Protein AF-A0A440AWI0-F1 (afdb_monomer_lite)

Radius of gyration: 21.27 Å; chains: 1; bounding box: 46×51×76 Å

Sequence (244 aa):
MTRVWTDFLPQQEVERVVPARSDGVEFGMEALARVAVSGAEAVSAALDSLPELYAEWRRGQEGMMTGLAPRRLKTGQALLENVDTAGSRIRDGIDLLKRDTVAREAFGLMNTAMAMANRRREAVIQKKLPGDVDPPTWRPFQLAFVLLNLVGVTDRNSGEREIVDLLFFRPAAARAYLGLAAYAIVLRRLRGSGVLGAGISVIMRYTLRLLTPLVSSARSNSCGPMMTMAGRRLANGRSRLDSG

Structure (mmCIF, N/CA/C/O backbone):
data_AF-A0A440AWI0-F1
#
_entry.id   AF-A0A440AWI0-F1
#
loop_
_atom_site.group_PDB
_atom_site.id
_atom_site.type_symbol
_atom_site.label_atom_id
_atom_site.label_alt_id
_atom_site.label_comp_id
_atom_site.label_asym_id
_atom_site.label_entity_id
_atom_site.label_seq_id
_atom_site.pdbx_PDB_ins_code
_atom_site.Cartn_x
_atom_site.Cartn_y
_atom_site.Cartn_z
_atom_site.occupancy
_atom_site.B_iso_or_equiv
_atom_site.auth_seq_id
_atom_site.auth_comp_id
_atom_site.auth_asym_id
_atom_site.auth_atom_id
_atom_site.pdbx_PDB_model_num
ATOM 1 N N . MET A 1 1 ? 5.015 -2.619 58.286 1.00 40.41 1 MET A N 1
ATOM 2 C CA . MET A 1 1 ? 5.830 -1.666 57.501 1.00 40.41 1 MET A CA 1
ATOM 3 C C . MET A 1 1 ? 5.165 -1.529 56.138 1.00 40.41 1 MET A C 1
ATOM 5 O O . MET A 1 1 ? 5.226 -2.469 55.359 1.00 40.41 1 MET A O 1
ATOM 9 N N . THR A 1 2 ? 4.453 -0.434 55.880 1.00 57.69 2 THR A N 1
ATOM 10 C CA . THR A 1 2 ? 3.756 -0.224 54.599 1.00 57.69 2 THR A CA 1
ATOM 11 C C . THR A 1 2 ? 4.561 0.804 53.827 1.00 57.69 2 THR A C 1
ATOM 13 O O . THR A 1 2 ? 4.539 1.986 54.155 1.00 57.69 2 THR A O 1
ATOM 16 N N . ARG A 1 3 ? 5.378 0.340 52.883 1.00 48.00 3 ARG A N 1
ATOM 17 C CA . ARG A 1 3 ? 6.279 1.197 52.111 1.00 48.00 3 ARG A CA 1
ATOM 18 C C . ARG A 1 3 ? 5.681 1.361 50.718 1.00 48.00 3 ARG A C 1
ATOM 20 O O . ARG A 1 3 ? 5.444 0.370 50.037 1.00 48.00 3 ARG A O 1
ATOM 27 N N . VAL A 1 4 ? 5.406 2.603 50.338 1.00 59.97 4 VAL A N 1
ATOM 28 C CA . VAL A 1 4 ? 4.930 2.993 49.006 1.00 59.97 4 VAL A CA 1
ATOM 29 C C . VAL A 1 4 ? 6.070 3.741 48.321 1.00 59.97 4 VAL A C 1
ATOM 31 O O . VAL A 1 4 ? 6.723 4.569 48.955 1.00 59.97 4 VAL A O 1
ATOM 34 N N . TRP A 1 5 ? 6.324 3.446 47.050 1.00 70.75 5 TRP A N 1
ATOM 35 C CA . TRP A 1 5 ? 7.264 4.181 46.204 1.00 70.75 5 TRP A CA 1
ATOM 36 C C . TRP A 1 5 ? 6.627 4.462 44.843 1.00 70.75 5 TRP A C 1
ATOM 38 O O . TRP A 1 5 ? 5.786 3.702 44.365 1.00 70.75 5 TRP A O 1
ATOM 48 N N . THR A 1 6 ? 7.024 5.572 44.231 1.00 58.62 6 THR A N 1
ATOM 49 C CA . THR A 1 6 ? 6.661 5.948 42.863 1.00 58.62 6 THR A CA 1
ATOM 50 C C . THR A 1 6 ? 7.782 5.546 41.917 1.00 58.62 6 THR A C 1
ATOM 52 O O . THR A 1 6 ? 8.930 5.930 42.133 1.00 58.62 6 THR A O 1
ATOM 55 N N . ASP A 1 7 ? 7.445 4.797 40.871 1.00 57.44 7 ASP A N 1
ATOM 56 C CA . ASP A 1 7 ? 8.354 4.498 39.766 1.00 57.44 7 ASP A CA 1
ATOM 57 C C . ASP A 1 7 ? 8.103 5.500 38.626 1.00 57.44 7 ASP A C 1
ATOM 59 O O . ASP A 1 7 ? 6.961 5.701 38.206 1.00 57.44 7 ASP A O 1
ATOM 63 N N . PHE A 1 8 ? 9.154 6.183 38.166 1.00 61.81 8 PHE A N 1
ATOM 64 C CA . PHE A 1 8 ? 9.060 7.237 37.146 1.00 61.81 8 PHE A CA 1
ATOM 65 C C . PHE A 1 8 ? 8.962 6.675 35.721 1.00 61.81 8 PHE A C 1
ATOM 67 O O . PHE A 1 8 ? 8.653 7.417 34.786 1.00 61.81 8 PHE A O 1
ATOM 74 N N . LEU A 1 9 ? 9.214 5.375 35.541 1.00 56.09 9 LEU A N 1
ATOM 75 C CA . LEU A 1 9 ? 9.212 4.719 34.240 1.00 56.09 9 LEU A CA 1
ATOM 76 C C . LEU A 1 9 ? 8.021 3.761 34.125 1.00 56.09 9 LEU A C 1
ATOM 78 O O . LEU A 1 9 ? 7.964 2.761 34.837 1.00 56.09 9 LEU A O 1
ATOM 82 N N . PRO A 1 10 ? 7.060 4.015 33.217 1.00 54.75 10 PRO A N 1
ATOM 83 C CA . PRO A 1 10 ? 5.983 3.068 32.981 1.00 54.75 10 PRO A CA 1
ATOM 84 C C . PRO A 1 10 ? 6.561 1.768 32.409 1.00 54.75 10 PRO A C 1
ATOM 86 O O . PRO A 1 10 ? 7.034 1.724 31.273 1.00 54.75 10 PRO A O 1
ATOM 89 N N . GLN A 1 11 ? 6.502 0.697 33.196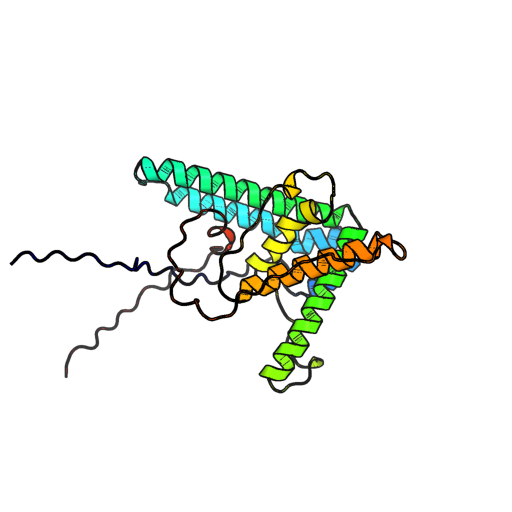 1.00 50.12 11 GLN A N 1
ATOM 90 C CA . GLN A 1 11 ? 6.808 -0.657 32.749 1.00 50.12 11 GLN A CA 1
ATOM 91 C C . GLN A 1 11 ? 5.538 -1.296 32.184 1.00 50.12 11 GLN A C 1
ATOM 93 O O . GLN A 1 11 ? 4.698 -1.812 32.916 1.00 50.12 11 GLN A O 1
ATOM 98 N N . GLN A 1 12 ? 5.386 -1.250 30.863 1.00 53.94 12 GLN A N 1
ATOM 99 C CA . GLN A 1 12 ? 4.395 -2.049 30.149 1.00 53.94 12 GLN A CA 1
ATOM 100 C C . GLN A 1 12 ? 5.135 -2.885 29.109 1.00 53.94 12 GLN A C 1
ATOM 102 O O . GLN A 1 12 ? 5.722 -2.349 28.168 1.00 53.94 12 GLN A O 1
ATOM 107 N N . GLU A 1 13 ? 5.107 -4.203 29.274 1.00 46.91 13 GLU A N 1
ATOM 108 C CA . GLU A 1 13 ? 5.588 -5.119 28.249 1.00 46.91 13 GLU A CA 1
ATOM 109 C C . GLU A 1 13 ? 4.558 -5.150 27.114 1.00 46.91 13 GLU A C 1
ATOM 111 O O . GLU A 1 13 ? 3.401 -5.530 27.307 1.00 46.91 13 GLU A O 1
ATOM 116 N N . VAL A 1 14 ? 4.958 -4.666 25.938 1.00 53.38 14 VAL A N 1
ATOM 117 C CA . VAL A 1 14 ? 4.146 -4.768 24.723 1.00 53.38 14 VAL A CA 1
ATOM 118 C C . VAL A 1 14 ? 4.539 -6.060 24.027 1.00 53.38 14 VAL A C 1
ATOM 120 O O . VAL A 1 14 ? 5.699 -6.241 23.650 1.00 53.38 14 VAL A O 1
ATOM 123 N N . GLU A 1 15 ? 3.570 -6.956 23.862 1.00 50.62 15 GLU A N 1
ATOM 124 C CA . GLU A 1 15 ? 3.787 -8.249 23.226 1.00 50.62 15 GLU A CA 1
ATOM 125 C C . GLU A 1 15 ? 4.360 -8.076 21.812 1.00 50.62 15 GLU A C 1
ATOM 127 O O . GLU A 1 15 ? 3.963 -7.199 21.035 1.00 50.62 15 GLU A O 1
ATOM 132 N N . ARG A 1 16 ? 5.342 -8.914 21.468 1.00 46.09 16 ARG A N 1
ATOM 133 C CA . ARG A 1 16 ? 5.981 -8.871 20.155 1.00 46.09 16 ARG A CA 1
ATOM 134 C C . ARG A 1 16 ? 5.004 -9.382 19.103 1.00 46.09 16 ARG A C 1
ATOM 136 O O . ARG A 1 16 ? 4.834 -10.586 18.948 1.00 46.09 16 ARG A O 1
ATOM 143 N N . VAL A 1 17 ? 4.452 -8.470 18.316 1.00 52.59 17 VAL A N 1
ATOM 144 C CA . VAL A 1 17 ? 3.549 -8.846 17.230 1.00 52.59 17 VAL A CA 1
ATOM 145 C C . VAL A 1 17 ? 4.330 -9.457 16.058 1.00 52.59 17 VAL A C 1
ATOM 147 O O . VAL A 1 17 ? 5.301 -8.875 15.560 1.00 52.59 17 VAL A O 1
ATOM 150 N N . VAL A 1 18 ? 3.924 -10.655 15.631 1.00 54.56 18 VAL A N 1
ATOM 151 C CA . VAL A 1 18 ? 4.463 -11.356 14.457 1.00 54.56 18 VAL A CA 1
ATOM 152 C C . VAL A 1 18 ? 3.449 -11.214 13.321 1.00 54.56 18 VAL A C 1
ATOM 154 O O . VAL A 1 18 ? 2.294 -11.572 13.523 1.00 54.56 18 VAL A O 1
ATOM 157 N N . PRO A 1 19 ? 3.839 -10.716 12.134 1.00 56.88 19 PRO A N 1
ATOM 158 C CA . PRO A 1 19 ? 2.911 -10.625 11.014 1.00 56.88 19 PRO A CA 1
ATOM 159 C C . PRO A 1 19 ? 2.516 -12.029 10.546 1.00 56.88 19 PRO A C 1
ATOM 161 O O . PRO A 1 19 ? 3.395 -12.789 10.129 1.00 56.88 19 PRO A O 1
ATOM 164 N N . ALA A 1 20 ? 1.228 -12.367 10.576 1.00 59.31 20 ALA A N 1
ATOM 165 C CA . ALA A 1 20 ? 0.744 -13.560 9.892 1.00 59.31 20 ALA A CA 1
ATOM 166 C C . ALA A 1 20 ? 0.708 -13.315 8.384 1.00 59.31 20 ALA A C 1
ATOM 168 O O . ALA A 1 20 ? 0.277 -12.257 7.922 1.00 59.31 20 ALA A O 1
ATOM 169 N N . ARG A 1 21 ? 1.193 -14.294 7.619 1.00 63.03 21 ARG A N 1
ATOM 170 C CA . ARG A 1 21 ? 0.920 -14.368 6.185 1.00 63.03 21 ARG A CA 1
ATOM 171 C C . ARG A 1 21 ? -0.464 -14.975 6.013 1.00 63.03 21 ARG A C 1
ATOM 173 O O . ARG A 1 21 ? -0.803 -15.925 6.712 1.00 63.03 21 ARG A O 1
ATOM 180 N N . SER A 1 22 ? -1.229 -14.400 5.104 1.00 67.75 22 SER A N 1
ATOM 181 C CA . SER A 1 22 ? -2.557 -14.855 4.730 1.00 67.75 22 SER A CA 1
ATOM 182 C C . SER A 1 22 ? -2.509 -15.395 3.309 1.00 67.75 22 SER A C 1
ATOM 184 O O . SER A 1 22 ? -1.909 -14.764 2.433 1.00 67.75 22 SER A O 1
ATOM 186 N N . ASP A 1 23 ? -3.133 -16.545 3.090 1.00 73.44 23 ASP A N 1
ATOM 187 C CA . ASP A 1 23 ? -3.249 -17.130 1.760 1.00 73.44 23 ASP A CA 1
ATOM 188 C C . ASP A 1 23 ? -4.063 -16.199 0.841 1.00 73.44 23 ASP A C 1
ATOM 190 O O . ASP A 1 23 ? -4.967 -15.495 1.292 1.00 73.44 23 ASP A O 1
ATOM 194 N N . GLY A 1 24 ? -3.714 -16.156 -0.448 1.00 80.88 24 GLY A N 1
ATOM 195 C CA . GLY A 1 24 ? -4.434 -15.352 -1.445 1.00 80.88 24 GLY A CA 1
ATOM 196 C C . GLY A 1 24 ? -4.060 -13.865 -1.523 1.00 80.88 24 GLY A C 1
ATOM 197 O O . GLY A 1 24 ? -4.784 -13.111 -2.170 1.00 80.88 24 GLY A O 1
ATOM 198 N N . VAL A 1 25 ? -2.956 -13.434 -0.896 1.00 90.69 25 VAL A N 1
ATOM 199 C CA . VAL A 1 25 ? -2.377 -12.086 -1.075 1.00 90.69 25 VAL A CA 1
ATOM 200 C C . VAL A 1 25 ? -0.902 -12.186 -1.464 1.00 90.69 25 VAL A C 1
ATOM 202 O O . VAL A 1 25 ? -0.120 -12.874 -0.804 1.00 90.69 25 VAL A O 1
ATOM 205 N N . GLU A 1 26 ? -0.502 -11.464 -2.511 1.00 94.81 26 GLU A N 1
ATOM 206 C CA . GLU A 1 26 ? 0.897 -11.388 -2.936 1.00 94.81 26 GLU A CA 1
ATOM 207 C C . GLU A 1 26 ? 1.677 -10.345 -2.118 1.00 94.81 26 GLU A C 1
ATOM 209 O O . GLU A 1 26 ? 1.272 -9.191 -1.975 1.00 94.81 26 GLU A O 1
ATOM 214 N N . PHE A 1 27 ? 2.848 -10.737 -1.614 1.00 94.19 27 PHE A N 1
ATOM 215 C CA . PHE A 1 27 ? 3.728 -9.874 -0.815 1.00 94.19 27 PHE A CA 1
ATOM 216 C C . PHE A 1 27 ? 5.141 -9.743 -1.399 1.00 94.19 27 PHE A C 1
ATOM 218 O O . PHE A 1 27 ? 5.929 -8.921 -0.925 1.00 94.19 27 PHE A O 1
ATOM 225 N N . GLY A 1 28 ? 5.508 -10.542 -2.397 1.00 95.38 28 GLY A N 1
ATOM 226 C CA . GLY A 1 28 ? 6.783 -10.485 -3.096 1.00 95.38 28 GLY A CA 1
ATOM 227 C C . GLY A 1 28 ? 6.920 -9.190 -3.884 1.00 95.38 28 GLY A C 1
ATOM 228 O O . GLY A 1 28 ? 6.114 -8.903 -4.763 1.00 95.38 28 GLY A O 1
ATOM 229 N N . MET A 1 29 ? 7.971 -8.413 -3.611 1.00 96.75 29 MET A N 1
ATOM 230 C CA . MET A 1 29 ? 8.193 -7.128 -4.285 1.00 96.75 29 MET A CA 1
ATOM 231 C C . MET A 1 29 ? 8.305 -7.317 -5.807 1.00 96.75 29 MET A C 1
ATOM 233 O O . MET A 1 29 ? 7.660 -6.621 -6.579 1.00 96.75 29 MET A O 1
ATOM 237 N N . GLU A 1 30 ? 9.063 -8.314 -6.261 1.00 97.00 30 GLU A N 1
ATOM 238 C CA . GLU A 1 30 ? 9.222 -8.598 -7.696 1.00 97.00 30 GLU A CA 1
ATOM 239 C C . GLU A 1 30 ? 7.942 -9.135 -8.345 1.00 97.00 30 GLU A C 1
ATOM 241 O O . GLU A 1 30 ? 7.663 -8.836 -9.504 1.00 97.00 30 GLU A O 1
ATOM 246 N N . ALA A 1 31 ? 7.151 -9.914 -7.604 1.00 97.00 31 ALA A N 1
ATOM 247 C CA . ALA A 1 31 ? 5.867 -10.409 -8.081 1.00 97.00 31 ALA A CA 1
ATOM 248 C C . ALA A 1 31 ? 4.869 -9.255 -8.246 1.00 97.00 31 ALA A C 1
ATOM 250 O O . ALA A 1 31 ? 4.284 -9.116 -9.316 1.00 97.00 31 ALA A O 1
ATOM 251 N N . LEU A 1 32 ? 4.771 -8.358 -7.259 1.00 97.44 32 LEU A N 1
ATOM 252 C CA . LEU A 1 32 ? 3.949 -7.147 -7.335 1.00 97.44 32 LEU A CA 1
ATOM 253 C C . LEU A 1 32 ? 4.379 -6.216 -8.476 1.00 97.44 32 LEU A C 1
ATOM 255 O O . LEU A 1 32 ? 3.530 -5.612 -9.129 1.00 97.44 32 LEU A O 1
ATOM 259 N N . ALA A 1 33 ? 5.683 -6.129 -8.759 1.00 97.62 33 ALA A N 1
ATOM 260 C CA . ALA A 1 33 ? 6.181 -5.395 -9.919 1.00 97.62 33 ALA A CA 1
ATOM 261 C C . ALA A 1 33 ? 5.672 -5.992 -11.243 1.00 97.62 33 ALA A C 1
ATOM 263 O O . ALA A 1 33 ? 5.201 -5.252 -12.104 1.00 97.62 33 ALA A O 1
ATOM 264 N N . ARG A 1 34 ? 5.699 -7.324 -11.394 1.00 97.75 34 ARG A N 1
ATOM 265 C CA . ARG A 1 34 ? 5.151 -8.011 -12.580 1.00 97.75 34 ARG A CA 1
ATOM 266 C C . ARG A 1 34 ? 3.631 -7.888 -12.678 1.00 97.75 34 ARG A C 1
ATOM 268 O O . ARG A 1 34 ? 3.107 -7.666 -13.767 1.00 97.75 34 ARG A O 1
ATOM 275 N N . VAL A 1 35 ? 2.933 -7.995 -11.550 1.00 96.94 35 VAL A N 1
ATOM 276 C CA . VAL A 1 35 ? 1.478 -7.821 -11.455 1.00 96.94 35 VAL A CA 1
ATOM 277 C C . VAL A 1 35 ? 1.063 -6.436 -11.952 1.00 96.94 35 VAL A C 1
ATOM 279 O O . VAL A 1 35 ? 0.152 -6.330 -12.767 1.00 96.94 35 VAL A O 1
ATOM 282 N N . ALA A 1 36 ? 1.777 -5.383 -11.546 1.00 96.38 36 ALA A N 1
ATOM 283 C CA . ALA A 1 36 ? 1.493 -4.019 -11.987 1.00 96.38 36 ALA A CA 1
ATOM 284 C C . ALA A 1 36 ? 1.582 -3.851 -13.518 1.00 96.38 36 ALA A C 1
ATOM 286 O O . ALA A 1 36 ? 0.747 -3.172 -14.116 1.00 96.38 36 ALA A O 1
ATOM 287 N N . VAL A 1 37 ? 2.556 -4.505 -14.159 1.00 95.62 37 VAL A N 1
ATOM 288 C CA . VAL A 1 37 ? 2.706 -4.505 -15.627 1.00 95.62 37 VAL A CA 1
ATOM 289 C C . VAL A 1 37 ? 1.605 -5.327 -16.304 1.00 95.62 37 VAL A C 1
ATOM 291 O O . VAL A 1 37 ? 1.143 -4.968 -17.382 1.00 95.62 37 VAL A O 1
ATOM 294 N N . SER A 1 38 ? 1.161 -6.406 -15.659 1.00 96.06 38 SER A N 1
ATOM 295 C CA . SER A 1 38 ? 0.177 -7.348 -16.211 1.00 96.06 38 SER A CA 1
ATOM 296 C C . SER A 1 38 ? -1.248 -6.782 -16.282 1.00 96.06 38 SER A C 1
ATOM 298 O O . SER A 1 38 ? -2.078 -7.325 -17.002 1.00 96.06 38 SER A O 1
ATOM 300 N N . GLY A 1 39 ? -1.537 -5.684 -15.575 1.00 95.31 39 GLY A N 1
ATOM 301 C CA . GLY A 1 39 ? -2.800 -4.949 -15.688 1.00 95.31 39 GLY A CA 1
ATOM 302 C C . GLY A 1 39 ? -3.660 -4.968 -14.424 1.00 95.31 39 GLY A C 1
ATOM 303 O O . GLY A 1 39 ? -3.256 -5.470 -13.376 1.00 95.31 39 GLY A O 1
ATOM 304 N N . ALA A 1 40 ? -4.852 -4.376 -14.523 1.00 96.06 40 ALA A N 1
ATOM 305 C CA . ALA A 1 40 ? -5.778 -4.215 -13.399 1.00 96.06 40 ALA A CA 1
ATOM 306 C C . ALA A 1 40 ? -6.240 -5.563 -12.819 1.00 96.06 40 ALA A C 1
ATOM 308 O O . ALA A 1 40 ? -6.324 -5.716 -11.601 1.00 96.06 40 ALA A O 1
ATOM 309 N N . GLU A 1 41 ? -6.430 -6.563 -13.677 1.00 96.69 41 GLU A N 1
ATOM 310 C CA . GLU A 1 41 ? -7.030 -7.838 -13.272 1.00 96.69 41 GLU A CA 1
ATOM 311 C C . GLU A 1 41 ? -6.029 -8.676 -12.476 1.00 96.69 41 GLU A C 1
ATOM 313 O O . GLU A 1 41 ? -6.382 -9.319 -11.490 1.00 96.69 41 GLU A O 1
ATOM 318 N N . ALA A 1 42 ? -4.745 -8.582 -12.833 1.00 96.56 42 ALA A N 1
ATOM 319 C CA . ALA A 1 42 ? -3.667 -9.156 -12.042 1.00 96.56 42 ALA A CA 1
ATOM 320 C C . ALA A 1 42 ? -3.541 -8.463 -10.675 1.00 96.56 42 ALA A C 1
ATOM 322 O O . ALA A 1 42 ? -3.283 -9.128 -9.674 1.00 96.56 42 ALA A O 1
ATOM 323 N N . VAL A 1 43 ? -3.728 -7.136 -10.616 1.00 96.31 43 VAL A N 1
ATOM 324 C CA . VAL A 1 43 ? -3.716 -6.376 -9.353 1.00 96.31 43 VAL A CA 1
ATOM 325 C C . VAL A 1 43 ? -4.866 -6.816 -8.448 1.00 96.31 43 VAL A C 1
ATOM 327 O O . VAL A 1 43 ? -4.635 -7.072 -7.269 1.00 96.31 43 VAL A O 1
ATOM 330 N N . SER A 1 44 ? -6.072 -6.952 -9.006 1.00 94.94 44 SER A N 1
ATOM 331 C CA . SER A 1 44 ? -7.252 -7.472 -8.306 1.00 94.94 44 SER A CA 1
ATOM 332 C C . SER A 1 44 ? -6.974 -8.855 -7.714 1.00 94.94 44 SER A C 1
ATOM 334 O O . SER A 1 44 ? -7.039 -9.027 -6.498 1.00 94.94 44 SER A O 1
ATOM 336 N N . ALA A 1 45 ? -6.533 -9.807 -8.543 1.00 94.88 45 ALA A N 1
ATOM 337 C CA . ALA A 1 45 ? -6.230 -11.168 -8.103 1.00 94.88 45 ALA A CA 1
ATOM 338 C C . ALA A 1 45 ? -5.142 -11.235 -7.014 1.00 94.88 45 ALA A C 1
ATOM 340 O O . ALA A 1 45 ? -5.167 -12.126 -6.169 1.00 94.88 45 ALA A O 1
ATOM 341 N N . ALA A 1 46 ? -4.184 -10.305 -7.026 1.00 95.00 46 ALA A N 1
ATOM 342 C CA . ALA A 1 46 ? -3.073 -10.288 -6.081 1.00 95.00 46 ALA A CA 1
ATOM 343 C C . ALA A 1 46 ? -3.394 -9.615 -4.736 1.00 95.00 46 ALA A C 1
ATOM 345 O O . ALA A 1 46 ? -2.736 -9.933 -3.742 1.00 95.00 46 ALA A O 1
ATOM 346 N N . LEU A 1 47 ? -4.326 -8.652 -4.699 1.00 95.88 47 LEU A N 1
ATOM 347 C CA . LEU A 1 47 ? -4.495 -7.742 -3.556 1.00 95.88 47 LEU A CA 1
ATOM 348 C C . LEU A 1 47 ? -5.923 -7.645 -2.998 1.00 95.88 47 LEU A C 1
ATOM 350 O O . LEU A 1 47 ? -6.057 -7.237 -1.845 1.00 95.88 47 LEU A O 1
ATOM 354 N N . ASP A 1 48 ? -6.974 -8.028 -3.732 1.00 94.06 48 ASP A N 1
ATOM 355 C CA . ASP A 1 48 ? -8.368 -7.802 -3.296 1.00 94.06 48 ASP A CA 1
ATOM 356 C C . ASP A 1 48 ? -8.761 -8.589 -2.042 1.00 94.06 48 ASP A C 1
ATOM 358 O O . ASP A 1 48 ? -9.631 -8.160 -1.286 1.00 94.06 48 ASP A O 1
ATOM 362 N N . SER A 1 49 ? -8.070 -9.691 -1.750 1.00 92.12 49 SER A N 1
ATOM 363 C CA . SER A 1 49 ? -8.275 -10.442 -0.508 1.00 92.12 49 SER A CA 1
ATOM 364 C C . SER A 1 49 ? -7.797 -9.672 0.733 1.00 92.12 49 SER A C 1
ATOM 366 O O . SER A 1 49 ? -8.245 -9.953 1.843 1.00 92.12 49 SER A O 1
ATOM 368 N N . LEU A 1 50 ? -6.887 -8.697 0.590 1.00 91.88 50 LEU A N 1
ATOM 369 C CA . LEU A 1 50 ? -6.254 -8.022 1.728 1.00 91.88 50 LEU A CA 1
ATOM 370 C C . LEU A 1 50 ? -7.246 -7.181 2.563 1.00 91.88 50 LEU A C 1
ATOM 372 O O . LEU A 1 50 ? -7.250 -7.358 3.786 1.00 91.88 50 LEU A O 1
ATOM 376 N N . PRO A 1 51 ? -8.091 -6.303 1.978 1.00 91.75 51 PRO A N 1
ATOM 377 C CA . PRO A 1 51 ? -9.144 -5.615 2.729 1.00 91.75 51 PRO A CA 1
ATOM 378 C C . PRO A 1 51 ? -10.133 -6.570 3.405 1.00 91.75 51 PRO A C 1
ATOM 380 O O . PRO A 1 51 ? -10.547 -6.309 4.533 1.00 91.75 51 PRO A O 1
ATOM 383 N N . GLU A 1 52 ? -10.479 -7.686 2.760 1.00 90.38 52 GLU A N 1
ATOM 384 C CA . GLU A 1 52 ? -11.442 -8.653 3.304 1.00 90.38 52 GLU A CA 1
ATOM 385 C C . GLU A 1 52 ? -10.895 -9.376 4.536 1.00 90.38 52 GLU A C 1
ATOM 387 O O . GLU A 1 52 ? -11.562 -9.452 5.570 1.00 90.38 52 GLU A O 1
ATOM 392 N N . LEU A 1 53 ? -9.638 -9.813 4.472 1.00 89.69 53 LEU A N 1
ATOM 393 C CA . LEU A 1 53 ? -8.930 -10.398 5.611 1.00 89.69 53 LEU A CA 1
ATOM 394 C C . LEU A 1 53 ? -8.777 -9.396 6.761 1.00 89.69 53 LEU A C 1
ATOM 396 O O . LEU A 1 53 ? -8.874 -9.755 7.937 1.00 89.69 53 LEU A O 1
ATOM 400 N N . TYR A 1 54 ? -8.564 -8.118 6.439 1.00 89.25 54 TYR A N 1
ATOM 401 C CA . TYR A 1 54 ? -8.504 -7.060 7.443 1.00 89.25 54 TYR A CA 1
ATOM 402 C C . TYR A 1 54 ? -9.869 -6.811 8.105 1.00 89.25 54 TYR A C 1
ATOM 404 O O . TYR A 1 54 ? -9.942 -6.666 9.328 1.00 89.25 54 TYR A O 1
ATOM 412 N N . ALA A 1 55 ? -10.957 -6.848 7.332 1.00 89.62 55 ALA A N 1
ATOM 413 C CA . ALA A 1 55 ? -12.320 -6.744 7.844 1.00 89.62 55 ALA A CA 1
ATOM 414 C C . ALA A 1 55 ? -12.719 -7.961 8.699 1.00 89.62 55 ALA A C 1
ATOM 416 O O . ALA A 1 55 ? -13.395 -7.815 9.719 1.00 89.62 55 ALA A O 1
ATOM 417 N N . GLU A 1 56 ? -12.282 -9.168 8.333 1.00 89.62 56 GLU A N 1
ATOM 418 C CA . GLU A 1 56 ? -12.470 -10.366 9.156 1.00 89.62 56 GLU A CA 1
ATOM 419 C C . GLU A 1 56 ? -11.751 -10.253 10.495 1.00 89.62 56 GLU A C 1
ATOM 421 O O . GLU A 1 56 ? -12.347 -10.467 11.555 1.00 89.62 56 GLU A O 1
ATOM 426 N N . TRP A 1 57 ? -10.491 -9.830 10.455 1.00 88.75 57 TRP A N 1
ATOM 427 C CA . TRP A 1 57 ? -9.712 -9.582 11.654 1.00 88.75 57 TRP A CA 1
ATOM 428 C C . TRP A 1 57 ? -10.381 -8.541 12.574 1.00 88.75 57 TRP A C 1
ATOM 430 O O . TRP A 1 57 ? -10.459 -8.748 13.791 1.00 88.75 57 TRP A O 1
ATOM 440 N N . ARG A 1 58 ? -10.933 -7.465 11.994 1.00 89.25 58 ARG A N 1
ATOM 441 C CA . ARG A 1 58 ? -11.690 -6.425 12.710 1.00 89.25 58 ARG A CA 1
ATOM 442 C C . ARG A 1 58 ? -12.885 -7.007 13.461 1.00 89.25 58 ARG A C 1
ATOM 444 O O . ARG A 1 58 ? -13.064 -6.686 14.635 1.00 89.25 58 ARG A O 1
ATOM 451 N N . ARG A 1 59 ? -13.679 -7.883 12.830 1.00 89.62 59 ARG A N 1
ATOM 452 C CA . ARG A 1 59 ? -14.826 -8.552 13.483 1.00 89.62 59 ARG A CA 1
ATOM 453 C C . ARG A 1 59 ? -14.391 -9.358 14.708 1.00 89.62 59 ARG A C 1
ATOM 455 O O . ARG A 1 59 ? -15.064 -9.332 15.734 1.00 89.62 59 ARG A O 1
ATOM 462 N N . GLY A 1 60 ? -13.228 -10.008 14.643 1.00 87.25 60 GLY A N 1
ATOM 463 C CA . GLY A 1 60 ? -12.656 -10.722 15.789 1.00 87.25 60 GLY A CA 1
ATOM 464 C C . GLY A 1 60 ? -12.338 -9.819 16.990 1.00 87.25 60 GLY A C 1
ATOM 465 O O . GLY A 1 60 ? -12.463 -10.256 18.134 1.00 87.25 60 GLY A O 1
ATOM 466 N N . GLN A 1 61 ? -11.970 -8.554 16.758 1.00 87.31 61 GLN A N 1
ATOM 467 C CA . GLN A 1 61 ? -11.677 -7.606 17.842 1.00 87.31 61 GLN A CA 1
ATOM 468 C C . GLN A 1 61 ? -12.926 -7.088 18.546 1.00 87.31 61 GLN A C 1
ATOM 470 O O . GLN A 1 61 ? -12.883 -6.787 19.737 1.00 87.31 61 GLN A O 1
ATOM 475 N N . GLU A 1 62 ? -14.043 -7.003 17.832 1.00 85.75 62 GLU A N 1
ATOM 476 C CA . GLU A 1 62 ? -15.312 -6.545 18.393 1.00 85.75 62 GLU A CA 1
ATOM 477 C C . GLU A 1 62 ? -15.776 -7.452 19.540 1.00 85.75 62 GLU A C 1
ATOM 479 O O . GLU A 1 62 ? -16.204 -6.967 20.587 1.00 85.75 62 GLU A O 1
ATOM 484 N N . GLY A 1 63 ? -15.547 -8.766 19.421 1.00 84.06 63 GLY A N 1
ATOM 485 C CA . GLY A 1 63 ? -15.810 -9.726 20.497 1.00 84.06 63 GLY A CA 1
ATOM 486 C C . GLY A 1 63 ? -15.034 -9.436 21.790 1.00 84.06 63 GLY A C 1
ATOM 487 O O . GLY A 1 63 ? -15.546 -9.689 22.883 1.00 84.06 63 GLY A O 1
ATOM 488 N N . MET A 1 64 ? -13.840 -8.835 21.691 1.00 82.19 64 MET A N 1
ATOM 489 C CA . MET A 1 64 ? -13.007 -8.457 22.843 1.00 82.19 64 MET A CA 1
ATOM 490 C C . MET A 1 64 ? -13.510 -7.207 23.575 1.00 82.19 64 MET A C 1
ATOM 492 O O . MET A 1 64 ? -13.006 -6.891 24.655 1.00 82.19 64 MET A O 1
ATOM 496 N N . MET A 1 65 ? -14.495 -6.490 23.022 1.00 83.31 65 MET A N 1
ATOM 497 C CA . MET A 1 65 ? -15.117 -5.364 23.720 1.00 83.31 65 MET A CA 1
ATOM 498 C C . MET A 1 65 ? -16.049 -5.804 24.851 1.00 83.31 65 MET A C 1
ATOM 500 O O . MET A 1 65 ? -16.311 -5.030 25.776 1.00 83.31 65 MET A O 1
ATOM 504 N N . THR A 1 66 ? -16.529 -7.047 24.803 1.00 82.88 66 THR A N 1
ATOM 505 C CA . THR A 1 66 ? -17.425 -7.611 25.813 1.00 82.88 66 THR A CA 1
ATOM 506 C C . THR A 1 66 ? -16.732 -7.643 27.178 1.00 82.88 66 THR A C 1
ATOM 508 O O . THR A 1 66 ? -15.671 -8.241 27.334 1.00 82.88 66 THR A O 1
ATOM 511 N N . GLY A 1 67 ? -17.325 -6.993 28.183 1.00 82.56 67 GLY A N 1
ATOM 512 C CA . GLY A 1 67 ? -16.777 -6.944 29.546 1.00 82.56 67 GLY A CA 1
ATOM 513 C C . GLY A 1 67 ? -15.765 -5.821 29.808 1.00 82.56 67 GLY A C 1
ATOM 514 O O . GLY A 1 67 ? -15.205 -5.749 30.904 1.00 82.56 67 GLY A O 1
ATOM 515 N N . LEU A 1 68 ? -15.530 -4.913 28.852 1.00 86.38 68 LEU A N 1
ATOM 516 C CA . LEU A 1 68 ? -14.736 -3.710 29.109 1.00 86.38 68 LEU A CA 1
ATOM 517 C C . LEU A 1 68 ? -15.491 -2.713 30.002 1.00 86.38 68 LEU A C 1
ATOM 519 O O . LEU A 1 68 ? -16.687 -2.481 29.848 1.00 86.38 68 LEU A O 1
ATOM 523 N N . ALA A 1 69 ? -14.759 -2.050 30.901 1.00 88.12 69 ALA A N 1
ATOM 524 C CA . ALA A 1 69 ? -15.300 -0.950 31.698 1.00 88.12 69 ALA A CA 1
ATOM 525 C C . ALA A 1 69 ? -15.809 0.204 30.798 1.00 88.12 69 ALA A C 1
ATOM 527 O O . ALA A 1 69 ? -15.176 0.484 29.772 1.00 88.12 69 ALA A O 1
ATOM 528 N N . PRO A 1 70 ? -16.852 0.964 31.201 1.00 84.12 70 PRO A N 1
ATOM 529 C CA . PRO A 1 70 ? -17.476 2.004 30.368 1.00 84.12 70 PRO A CA 1
ATOM 530 C C . PRO A 1 70 ? -16.500 3.025 29.766 1.00 84.12 70 PRO A C 1
ATOM 532 O O . PRO A 1 70 ? -16.600 3.394 28.598 1.00 84.12 70 PRO A O 1
ATOM 535 N N . ARG A 1 71 ? -15.480 3.430 30.534 1.00 84.81 71 ARG A N 1
ATOM 536 C CA . ARG A 1 71 ? -14.442 4.367 30.073 1.00 84.81 71 ARG A CA 1
ATOM 537 C C . ARG A 1 71 ? -13.593 3.809 28.923 1.00 84.81 71 ARG A C 1
ATOM 539 O O . ARG A 1 71 ? -13.103 4.583 28.108 1.00 84.81 71 ARG A O 1
ATOM 546 N N . ARG A 1 72 ? -13.391 2.489 28.868 1.00 87.06 72 ARG A N 1
ATOM 547 C CA . ARG A 1 72 ? -12.613 1.810 27.819 1.00 87.06 72 ARG A CA 1
ATOM 548 C C . ARG A 1 72 ? -13.455 1.495 26.587 1.00 87.06 72 ARG A C 1
ATOM 550 O O . ARG A 1 72 ? -12.896 1.484 25.498 1.00 87.06 72 ARG A O 1
ATOM 557 N N . LEU A 1 73 ? -14.768 1.306 26.742 1.00 88.31 73 LEU A N 1
ATOM 558 C CA . LEU A 1 73 ? -15.680 1.053 25.621 1.00 88.31 73 LEU A CA 1
ATOM 559 C C . LEU A 1 73 ? -15.657 2.189 24.597 1.00 88.31 73 LEU A C 1
ATOM 561 O O . LEU A 1 73 ? -15.451 1.924 23.418 1.00 88.31 73 LEU A O 1
ATOM 565 N N . LYS A 1 74 ? -15.745 3.449 25.046 1.00 88.31 74 LYS A N 1
ATOM 566 C CA . LYS A 1 74 ? -15.675 4.614 24.146 1.00 88.31 74 LYS A CA 1
ATOM 567 C C . LYS A 1 74 ? -14.373 4.647 23.334 1.00 88.31 74 LYS A C 1
ATOM 569 O O . LYS A 1 74 ? -14.379 4.961 22.151 1.00 88.31 74 LYS A O 1
ATOM 574 N N . THR A 1 75 ? -13.243 4.318 23.963 1.00 88.88 75 THR A N 1
ATOM 575 C CA . THR A 1 75 ? -11.949 4.237 23.267 1.00 88.88 75 THR A CA 1
ATOM 576 C C . THR A 1 75 ? -11.889 3.049 22.308 1.00 88.88 75 THR A C 1
ATOM 578 O O . THR A 1 75 ? -11.343 3.191 21.221 1.00 88.88 75 THR A O 1
ATOM 581 N N . GLY A 1 76 ? -12.450 1.900 22.691 1.00 89.25 76 GLY A N 1
ATOM 582 C CA . GLY A 1 76 ? -12.546 0.718 21.833 1.00 89.25 76 GLY A CA 1
ATOM 583 C C . GLY A 1 76 ? -13.363 0.982 20.569 1.00 89.25 76 GLY A C 1
ATOM 584 O O . GLY A 1 76 ? -12.903 0.665 19.480 1.00 89.25 76 GLY A O 1
ATOM 585 N N . GLN A 1 77 ? -14.509 1.652 20.700 1.00 90.06 77 GLN A N 1
ATOM 586 C CA . GLN A 1 77 ? -15.352 2.052 19.568 1.00 90.06 77 GLN A CA 1
ATOM 587 C C . GLN A 1 77 ? -14.601 2.967 18.596 1.00 90.06 77 GLN A C 1
ATOM 589 O O . GLN A 1 77 ? -14.492 2.640 17.420 1.00 90.06 77 GLN A O 1
ATOM 594 N N . ALA A 1 78 ? -13.971 4.034 19.099 1.00 90.69 78 ALA A N 1
ATOM 595 C CA . ALA A 1 78 ? -13.167 4.929 18.263 1.00 90.69 78 ALA A CA 1
ATOM 596 C C . ALA A 1 78 ? -11.989 4.205 17.574 1.00 90.69 78 ALA A C 1
ATOM 598 O O . ALA A 1 78 ? -11.586 4.552 16.468 1.00 90.69 78 ALA A O 1
ATOM 599 N N . LEU A 1 79 ? -11.404 3.189 18.220 1.00 90.19 79 LEU A N 1
ATOM 600 C CA . LEU A 1 79 ? -10.366 2.361 17.605 1.00 90.19 79 LEU A CA 1
ATOM 601 C C . LEU A 1 79 ? -10.916 1.501 16.464 1.00 90.19 79 LEU A C 1
ATOM 603 O O . LEU A 1 79 ? -10.248 1.401 15.440 1.00 90.19 79 LEU A O 1
ATOM 607 N N . LEU A 1 80 ? -12.099 0.904 16.621 1.00 91.44 80 LEU A N 1
ATOM 608 C CA . LEU A 1 80 ? -12.742 0.132 15.555 1.00 91.44 80 LEU A CA 1
ATOM 609 C C . LEU A 1 80 ? -13.150 1.020 14.372 1.00 91.44 80 LEU A C 1
ATOM 611 O O . LEU A 1 80 ? -12.917 0.637 13.233 1.00 91.44 80 LEU A O 1
ATOM 615 N N . GLU A 1 81 ? -13.642 2.234 14.616 1.00 92.50 81 GLU A N 1
ATOM 616 C CA . GLU A 1 81 ? -13.930 3.205 13.547 1.00 92.50 81 GLU A CA 1
ATOM 617 C C . GLU A 1 81 ? -12.667 3.569 12.744 1.00 92.50 81 GLU A C 1
ATOM 619 O O . GLU A 1 81 ? -12.686 3.635 11.512 1.00 92.50 81 GLU A O 1
ATOM 624 N N . ASN A 1 82 ? -11.530 3.741 13.427 1.00 91.31 82 ASN A N 1
ATOM 625 C CA . ASN A 1 82 ? -10.244 3.968 12.764 1.00 91.31 82 ASN A CA 1
ATOM 626 C C . ASN A 1 82 ? -9.785 2.749 11.949 1.00 91.31 82 ASN A C 1
ATOM 628 O O . ASN A 1 82 ? -9.187 2.916 10.887 1.00 91.31 82 ASN A O 1
ATOM 632 N N . VAL A 1 83 ? -10.061 1.530 12.428 1.00 91.88 83 VAL A N 1
ATOM 633 C CA . VAL A 1 83 ? -9.811 0.288 11.675 1.00 91.88 83 VAL A CA 1
ATOM 634 C C . VAL A 1 83 ? -10.638 0.264 10.402 1.00 91.88 83 VAL A C 1
ATOM 636 O O . VAL A 1 83 ? -10.092 0.019 9.331 1.00 91.88 83 VAL A O 1
ATOM 639 N N . ASP A 1 84 ? -11.930 0.557 10.506 1.00 92.88 84 ASP A N 1
ATOM 640 C CA . ASP A 1 84 ? -12.836 0.552 9.360 1.00 92.88 84 ASP A CA 1
ATOM 641 C C . ASP A 1 84 ? -12.397 1.602 8.321 1.00 92.88 84 ASP A C 1
ATOM 643 O O . ASP A 1 84 ? -12.300 1.307 7.128 1.00 92.88 84 ASP A O 1
ATOM 647 N N . THR A 1 85 ? -11.992 2.789 8.786 1.00 93.94 85 THR A N 1
ATOM 648 C CA . THR A 1 85 ? -11.432 3.858 7.941 1.00 93.94 85 THR A CA 1
ATOM 649 C C . THR A 1 85 ? -10.143 3.419 7.242 1.00 93.94 85 THR A C 1
ATOM 651 O O . THR A 1 85 ? -9.996 3.602 6.034 1.00 93.94 85 THR A O 1
ATOM 654 N N . ALA A 1 86 ? -9.206 2.803 7.969 1.00 93.31 86 ALA A N 1
ATOM 655 C CA . ALA A 1 86 ? -7.969 2.287 7.386 1.00 93.31 86 ALA A CA 1
ATOM 656 C C . ALA A 1 86 ? -8.250 1.202 6.334 1.00 93.31 86 ALA A C 1
ATOM 658 O O . ALA A 1 86 ? -7.626 1.198 5.273 1.00 93.31 86 ALA A O 1
ATOM 659 N N . GLY A 1 87 ? -9.214 0.316 6.601 1.00 94.56 87 GLY A N 1
ATOM 660 C CA . GLY A 1 87 ? -9.642 -0.728 5.673 1.00 94.56 87 GLY A CA 1
ATOM 661 C C . GLY A 1 87 ? -10.215 -0.159 4.377 1.00 94.56 87 GLY A C 1
ATOM 662 O O . GLY A 1 87 ? -9.827 -0.611 3.299 1.00 94.56 87 GLY A O 1
ATOM 663 N N . SER A 1 88 ? -11.062 0.874 4.478 1.00 95.56 88 SER A N 1
ATOM 664 C CA . SER A 1 88 ? -11.581 1.599 3.310 1.00 95.56 88 SER A CA 1
ATOM 665 C C . SER A 1 88 ? -10.447 2.188 2.479 1.00 95.56 88 SER A C 1
ATOM 667 O O . SER A 1 88 ? -10.350 1.899 1.294 1.00 95.56 88 SER A O 1
ATOM 669 N N . ARG A 1 89 ? -9.512 2.909 3.108 1.00 96.31 89 ARG A N 1
ATOM 670 C CA . ARG A 1 89 ? -8.396 3.555 2.397 1.00 96.31 89 ARG A CA 1
ATOM 671 C C . ARG A 1 89 ? -7.472 2.562 1.693 1.00 96.31 89 ARG A C 1
ATOM 673 O O . ARG A 1 89 ? -6.971 2.841 0.607 1.00 96.31 89 ARG A O 1
ATOM 680 N N . ILE A 1 90 ? -7.252 1.380 2.276 1.00 96.44 90 ILE A N 1
ATOM 681 C CA . ILE A 1 90 ? -6.502 0.304 1.605 1.00 96.44 90 ILE A CA 1
ATOM 682 C C . ILE A 1 90 ? -7.245 -0.157 0.348 1.00 96.44 90 ILE A C 1
ATOM 684 O O . ILE A 1 90 ? -6.614 -0.313 -0.699 1.00 96.44 90 ILE A O 1
ATOM 688 N N . ARG A 1 91 ? -8.565 -0.359 0.441 1.00 97.12 91 ARG A N 1
ATOM 689 C CA . ARG A 1 91 ? -9.406 -0.726 -0.705 1.00 97.12 91 ARG A CA 1
ATOM 690 C C . ARG A 1 91 ? -9.363 0.359 -1.783 1.00 97.12 91 ARG A C 1
ATOM 692 O O . ARG A 1 91 ? -9.066 0.046 -2.931 1.00 97.12 91 ARG A O 1
ATOM 699 N N . ASP A 1 92 ? -9.512 1.624 -1.399 1.00 97.06 92 ASP A N 1
ATOM 700 C CA . ASP A 1 92 ? -9.461 2.774 -2.309 1.00 97.06 92 ASP A CA 1
ATOM 701 C C . ASP A 1 92 ? -8.103 2.890 -3.023 1.00 97.06 92 ASP A C 1
ATOM 703 O O . ASP A 1 92 ? -8.032 3.230 -4.210 1.00 97.06 92 ASP A O 1
ATOM 707 N N . GLY A 1 93 ? -7.017 2.566 -2.313 1.00 97.56 93 GLY A N 1
ATOM 708 C CA . GLY A 1 93 ? -5.668 2.470 -2.863 1.00 97.56 93 GLY A CA 1
ATOM 709 C C . GLY A 1 93 ? -5.508 1.335 -3.875 1.00 97.56 93 GLY A C 1
ATOM 710 O O . GLY A 1 93 ? -4.883 1.532 -4.915 1.00 97.56 93 GLY A O 1
ATOM 711 N N . ILE A 1 94 ? -6.097 0.164 -3.624 1.00 97.56 94 ILE A N 1
ATOM 712 C CA . ILE A 1 94 ? -6.108 -0.950 -4.585 1.00 97.56 94 ILE A CA 1
ATOM 713 C C . ILE A 1 94 ? -6.948 -0.584 -5.818 1.00 97.56 94 ILE A C 1
ATOM 715 O O . ILE A 1 94 ? -6.498 -0.765 -6.951 1.00 97.56 94 ILE A O 1
ATOM 719 N N . ASP A 1 95 ? -8.121 0.013 -5.621 1.00 97.94 95 ASP A N 1
ATOM 720 C CA . ASP A 1 95 ? -8.992 0.454 -6.712 1.00 97.94 95 ASP A CA 1
ATOM 721 C C . ASP A 1 95 ? -8.358 1.579 -7.541 1.00 97.94 95 ASP A C 1
ATOM 723 O O . ASP A 1 95 ? -8.602 1.689 -8.746 1.00 97.94 95 ASP A O 1
ATOM 727 N N . LEU A 1 96 ? -7.487 2.394 -6.937 1.00 97.69 96 LEU A N 1
ATOM 728 C CA . LEU A 1 96 ? -6.670 3.368 -7.660 1.00 97.69 96 LEU A CA 1
ATOM 729 C C . LEU A 1 96 ? -5.711 2.681 -8.634 1.00 97.69 96 LEU A C 1
ATOM 731 O O . LEU A 1 96 ? -5.612 3.110 -9.781 1.00 97.69 96 LEU A O 1
ATOM 735 N N . LEU A 1 97 ? -5.048 1.602 -8.218 1.00 97.81 97 LEU A N 1
ATOM 736 C CA . LEU A 1 97 ? -4.135 0.846 -9.082 1.00 97.81 97 LEU A CA 1
ATOM 737 C C . LEU A 1 97 ? -4.864 0.126 -10.230 1.00 97.81 97 LEU A C 1
ATOM 739 O O . LEU A 1 97 ? -4.282 -0.115 -11.291 1.00 97.81 97 LEU A O 1
ATOM 743 N N . LYS A 1 98 ? -6.144 -0.212 -10.053 1.00 97.50 98 LYS A N 1
ATOM 744 C CA . LYS A 1 98 ? -6.967 -0.777 -11.132 1.00 97.50 98 LYS A CA 1
ATOM 745 C C . LYS A 1 98 ? -7.290 0.281 -12.192 1.00 97.50 98 LYS A C 1
ATOM 747 O O . LYS A 1 98 ? -7.112 0.018 -13.382 1.00 97.50 98 LYS A O 1
ATOM 752 N N . ARG A 1 99 ? -7.702 1.482 -11.766 1.00 97.12 99 ARG A N 1
ATOM 753 C CA . ARG A 1 99 ? -8.204 2.542 -12.663 1.00 97.12 99 ARG A CA 1
ATOM 754 C C . ARG A 1 99 ? -7.132 3.454 -13.273 1.00 97.12 99 ARG A C 1
ATOM 756 O O . ARG A 1 99 ? -7.285 3.864 -14.417 1.00 97.12 99 ARG A O 1
ATOM 763 N N . ASP A 1 100 ? -6.077 3.803 -12.533 1.00 97.25 100 ASP A N 1
ATOM 764 C CA . ASP A 1 100 ? -5.037 4.748 -12.973 1.00 97.25 100 ASP A CA 1
ATOM 765 C C . ASP A 1 100 ? -3.784 3.975 -13.406 1.00 97.25 100 ASP A C 1
ATOM 767 O O . ASP A 1 100 ? -3.060 3.389 -12.596 1.00 97.25 10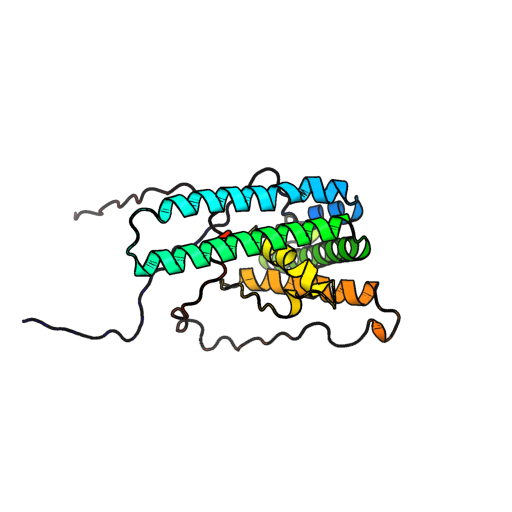0 ASP A O 1
ATOM 771 N N . THR A 1 101 ? -3.523 3.974 -14.714 1.00 97.19 101 THR A N 1
ATOM 772 C CA . THR A 1 101 ? -2.388 3.266 -15.318 1.00 97.19 101 THR A CA 1
ATOM 773 C C . THR A 1 101 ? -1.042 3.836 -14.881 1.00 97.19 101 THR A C 1
ATOM 775 O O . THR A 1 101 ? -0.099 3.069 -14.696 1.00 97.19 101 THR A O 1
ATOM 778 N N . VAL A 1 102 ? -0.953 5.148 -14.650 1.00 96.75 102 VAL A N 1
ATOM 779 C CA . VAL A 1 102 ? 0.276 5.825 -14.219 1.00 96.75 102 VAL A CA 1
ATOM 780 C C . VAL A 1 102 ? 0.552 5.530 -12.747 1.00 96.75 102 VAL A C 1
ATOM 782 O O . VAL A 1 102 ? 1.694 5.271 -12.369 1.00 96.75 102 VAL A O 1
ATOM 785 N N . ALA A 1 103 ? -0.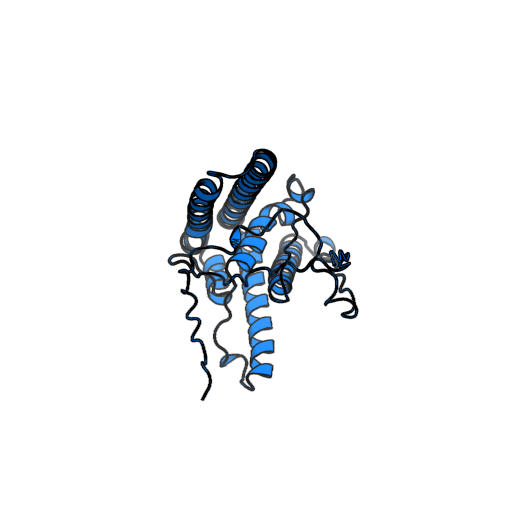488 5.514 -11.908 1.00 97.31 103 ALA A N 1
ATOM 786 C CA . ALA A 1 103 ? -0.376 5.059 -10.522 1.00 97.31 103 ALA A CA 1
ATOM 787 C C . ALA A 1 103 ? 0.071 3.590 -10.460 1.00 97.31 103 ALA A C 1
ATOM 789 O O . ALA A 1 103 ? 0.982 3.243 -9.705 1.00 97.31 103 ALA A O 1
ATOM 790 N N . ARG A 1 104 ? -0.505 2.728 -11.305 1.00 97.94 104 ARG A N 1
ATOM 791 C CA . ARG A 1 104 ? -0.103 1.320 -11.402 1.00 97.94 104 ARG A CA 1
ATOM 792 C C . ARG A 1 104 ? 1.351 1.159 -11.839 1.00 97.94 104 ARG A C 1
ATOM 794 O O . ARG A 1 104 ? 2.093 0.407 -11.209 1.00 97.94 104 ARG A O 1
ATOM 801 N N . GLU A 1 105 ? 1.785 1.892 -12.858 1.00 98.12 105 GLU A N 1
ATOM 802 C CA . GLU A 1 105 ? 3.179 1.891 -13.308 1.00 98.12 105 GLU A CA 1
ATOM 803 C C . GLU A 1 105 ? 4.129 2.368 -12.199 1.00 98.12 105 GLU A C 1
ATOM 805 O O . GLU A 1 105 ? 5.126 1.704 -11.898 1.00 98.12 105 GLU A O 1
ATOM 810 N N . ALA A 1 106 ? 3.783 3.462 -11.511 1.00 97.81 106 ALA A N 1
ATOM 811 C CA . ALA A 1 106 ? 4.559 3.968 -10.384 1.00 97.81 106 ALA A CA 1
ATOM 812 C C . ALA A 1 106 ? 4.676 2.938 -9.250 1.00 97.81 106 ALA A C 1
ATOM 814 O O . ALA A 1 106 ? 5.751 2.779 -8.666 1.00 97.81 106 ALA A O 1
ATOM 815 N N . PHE A 1 107 ? 3.604 2.195 -8.963 1.00 98.25 107 PHE A N 1
ATOM 816 C CA . PHE A 1 107 ? 3.614 1.103 -7.991 1.00 98.25 107 PHE A CA 1
ATOM 817 C C . PHE A 1 107 ? 4.523 -0.057 -8.428 1.00 98.25 107 PHE A C 1
ATOM 819 O O . PHE A 1 107 ? 5.289 -0.583 -7.615 1.00 98.25 107 PHE A O 1
ATOM 826 N N . GLY A 1 108 ? 4.511 -0.434 -9.708 1.00 98.06 108 GLY A N 1
ATOM 827 C CA . GLY A 1 108 ? 5.400 -1.469 -10.245 1.00 98.06 108 GLY A CA 1
ATOM 828 C C . GLY A 1 108 ? 6.885 -1.090 -10.163 1.00 98.06 108 GLY A C 1
ATOM 829 O O . GLY A 1 108 ? 7.724 -1.872 -9.698 1.00 98.06 108 GLY A O 1
ATOM 830 N N . LEU A 1 109 ? 7.209 0.148 -10.536 1.00 98.31 109 LEU A N 1
ATOM 831 C CA . LEU A 1 109 ? 8.565 0.696 -10.471 1.00 98.31 109 LEU A CA 1
ATOM 832 C C . LEU A 1 109 ? 9.049 0.880 -9.027 1.00 98.31 109 LEU A C 1
ATOM 834 O O . LEU A 1 109 ? 10.195 0.548 -8.718 1.00 98.31 109 LEU A O 1
ATOM 838 N N . MET A 1 110 ? 8.176 1.330 -8.121 1.00 97.81 110 MET A N 1
ATOM 839 C CA . MET A 1 110 ? 8.455 1.370 -6.683 1.00 97.81 110 MET A CA 1
ATOM 840 C C . MET A 1 110 ? 8.859 -0.017 -6.171 1.00 97.81 110 MET A C 1
ATOM 842 O O . MET A 1 110 ? 9.889 -0.159 -5.512 1.00 97.81 110 MET A O 1
ATOM 846 N N . ASN A 1 111 ? 8.067 -1.047 -6.479 1.00 98.12 111 ASN A N 1
ATOM 847 C CA . ASN A 1 111 ? 8.344 -2.412 -6.042 1.00 98.12 111 ASN A CA 1
ATOM 848 C C . ASN A 1 111 ? 9.665 -2.948 -6.614 1.00 98.12 111 ASN A C 1
ATOM 850 O O . ASN A 1 111 ? 10.450 -3.548 -5.878 1.00 98.12 111 ASN A O 1
ATOM 854 N N . THR A 1 112 ? 9.960 -2.653 -7.882 1.00 97.75 112 THR A N 1
ATOM 855 C CA . THR A 1 112 ? 11.250 -2.975 -8.515 1.00 97.75 112 THR A CA 1
ATOM 856 C C . THR A 1 112 ? 12.418 -2.325 -7.770 1.00 97.75 112 THR A C 1
ATOM 858 O O . THR A 1 112 ? 13.368 -3.006 -7.376 1.00 97.75 112 THR A O 1
ATOM 861 N N . ALA A 1 113 ? 12.335 -1.019 -7.502 1.00 97.00 113 ALA A N 1
ATOM 862 C CA . ALA A 1 113 ? 13.380 -0.284 -6.797 1.00 97.00 113 ALA A CA 1
ATOM 863 C C . ALA A 1 113 ? 13.600 -0.818 -5.370 1.00 97.00 113 ALA A C 1
ATOM 865 O O . ALA A 1 113 ? 14.741 -1.013 -4.940 1.00 97.00 113 ALA A O 1
ATOM 866 N N . MET A 1 114 ? 12.513 -1.112 -4.649 1.00 96.00 114 MET A N 1
ATOM 867 C CA . MET A 1 114 ? 12.571 -1.680 -3.301 1.00 96.00 114 MET A CA 1
ATOM 868 C C . MET A 1 114 ? 13.171 -3.089 -3.295 1.00 96.00 114 MET A C 1
ATOM 870 O O . MET A 1 114 ? 13.978 -3.395 -2.411 1.00 96.00 114 MET A O 1
ATOM 874 N N . ALA A 1 115 ? 12.852 -3.920 -4.293 1.00 96.19 115 ALA A N 1
ATOM 875 C CA . ALA A 1 115 ? 13.441 -5.247 -4.446 1.00 96.19 115 ALA A CA 1
ATOM 876 C C . ALA A 1 115 ? 14.954 -5.170 -4.689 1.00 96.19 115 ALA A C 1
ATOM 878 O O . ALA A 1 115 ? 15.733 -5.824 -3.992 1.00 96.19 115 ALA A O 1
ATOM 879 N N . MET A 1 116 ? 15.383 -4.308 -5.617 1.00 95.50 116 MET A N 1
ATOM 880 C CA . MET A 1 116 ? 16.798 -4.091 -5.932 1.00 95.50 116 MET A CA 1
ATOM 881 C C . MET A 1 116 ? 17.588 -3.600 -4.714 1.00 95.50 116 MET A C 1
ATOM 883 O O . MET A 1 116 ? 18.670 -4.116 -4.424 1.00 95.50 116 MET A O 1
ATOM 887 N N . ALA A 1 117 ? 17.055 -2.618 -3.981 1.00 93.81 117 ALA A N 1
ATOM 888 C CA . ALA A 1 117 ? 17.699 -2.086 -2.783 1.00 93.81 117 ALA A CA 1
ATOM 889 C C . ALA A 1 117 ? 17.825 -3.151 -1.681 1.00 93.81 117 ALA A C 1
ATOM 891 O O . ALA A 1 117 ? 18.861 -3.243 -1.019 1.00 93.81 117 ALA A O 1
ATOM 892 N N . ASN A 1 118 ? 16.792 -3.981 -1.506 1.00 92.81 118 ASN A N 1
ATOM 893 C CA . ASN A 1 118 ? 16.792 -5.065 -0.531 1.00 92.81 118 ASN A CA 1
ATOM 894 C C . ASN A 1 118 ? 17.827 -6.142 -0.892 1.00 92.81 118 ASN A C 1
ATOM 896 O O . ASN A 1 118 ? 18.700 -6.419 -0.072 1.00 92.81 118 ASN A O 1
ATOM 900 N N . ARG A 1 119 ? 17.829 -6.642 -2.137 1.00 93.88 119 ARG A N 1
ATOM 901 C CA . ARG A 1 119 ? 18.821 -7.626 -2.610 1.00 93.88 119 ARG A CA 1
ATOM 902 C C . ARG A 1 119 ? 20.253 -7.153 -2.398 1.00 93.88 119 ARG A C 1
ATOM 904 O O . ARG A 1 119 ? 21.066 -7.902 -1.875 1.00 93.88 119 ARG A O 1
ATOM 911 N N . ARG A 1 120 ? 20.564 -5.898 -2.747 1.00 92.88 120 ARG A N 1
ATOM 912 C CA . ARG A 1 120 ? 21.908 -5.327 -2.539 1.00 92.88 120 ARG A CA 1
ATOM 913 C C . ARG A 1 120 ? 22.310 -5.317 -1.066 1.00 92.88 120 ARG A C 1
ATOM 915 O O . ARG A 1 120 ? 23.446 -5.644 -0.746 1.00 92.88 120 ARG A O 1
ATOM 922 N N . ARG A 1 121 ? 21.390 -4.954 -0.170 1.00 91.38 121 ARG A N 1
ATOM 923 C CA . ARG A 1 121 ? 21.659 -4.942 1.272 1.00 91.38 121 ARG A CA 1
ATOM 924 C C . ARG A 1 121 ? 21.882 -6.352 1.814 1.00 91.38 121 ARG A C 1
ATOM 926 O O . ARG A 1 121 ? 22.847 -6.585 2.535 1.00 91.38 121 ARG A O 1
ATOM 933 N N . GLU A 1 122 ? 20.989 -7.276 1.482 1.00 91.75 122 GLU A N 1
ATOM 934 C CA . GLU A 1 122 ? 21.052 -8.654 1.968 1.00 91.75 122 GLU A CA 1
ATOM 935 C C . GLU A 1 122 ? 22.241 -9.418 1.375 1.00 91.75 122 GLU A C 1
ATOM 937 O O . GLU A 1 122 ? 22.850 -10.210 2.081 1.00 91.75 122 GLU A O 1
ATOM 942 N N . ALA A 1 123 ? 22.652 -9.116 0.141 1.00 93.00 123 ALA A N 1
ATOM 943 C CA . ALA A 1 123 ? 23.862 -9.658 -0.477 1.00 93.00 123 ALA A CA 1
ATOM 944 C C . ALA A 1 123 ? 25.113 -9.386 0.370 1.00 93.00 123 ALA A C 1
ATOM 946 O O . ALA A 1 123 ? 25.907 -10.292 0.616 1.00 93.00 123 ALA A O 1
ATOM 947 N N . VAL A 1 124 ? 25.250 -8.160 0.891 1.00 92.81 124 VAL A N 1
ATOM 948 C CA . VAL A 1 124 ? 26.360 -7.780 1.782 1.00 92.81 124 VAL A CA 1
ATOM 949 C C . VAL A 1 124 ? 26.292 -8.541 3.108 1.00 92.81 124 VAL A C 1
ATOM 951 O O . VAL A 1 124 ? 27.308 -9.046 3.579 1.00 92.81 124 VAL A O 1
ATOM 954 N N . ILE A 1 125 ? 25.100 -8.655 3.702 1.00 91.19 125 ILE A N 1
ATOM 955 C CA . ILE A 1 125 ? 24.894 -9.339 4.991 1.00 91.19 125 ILE A CA 1
ATOM 956 C C . ILE A 1 125 ? 25.172 -10.843 4.866 1.00 91.19 125 ILE A C 1
ATOM 958 O O . ILE A 1 125 ? 25.828 -11.429 5.724 1.00 91.19 125 ILE A O 1
ATOM 962 N N . GLN A 1 126 ? 24.683 -11.461 3.792 1.00 92.00 126 GLN A N 1
ATOM 963 C CA . GLN A 1 126 ? 24.783 -12.898 3.543 1.00 92.00 126 GLN A CA 1
ATOM 964 C C . GLN A 1 126 ? 26.082 -13.299 2.831 1.00 92.00 126 GLN A C 1
ATOM 966 O O . GLN A 1 126 ? 26.323 -14.490 2.662 1.00 92.00 126 GLN A O 1
ATOM 971 N N . LYS A 1 127 ? 26.913 -12.330 2.417 1.00 93.00 127 LYS A N 1
ATOM 972 C CA . LYS A 1 127 ? 28.130 -12.541 1.612 1.00 93.00 127 LYS A CA 1
ATOM 973 C C . LYS A 1 127 ? 27.858 -13.320 0.315 1.00 93.00 127 LYS A C 1
ATOM 975 O O . LYS A 1 127 ? 28.618 -14.209 -0.056 1.00 93.00 127 LYS A O 1
ATOM 980 N N . LYS A 1 128 ? 26.760 -12.981 -0.363 1.00 93.12 128 LYS A N 1
ATOM 981 C CA . LYS A 1 128 ? 26.324 -13.572 -1.640 1.00 93.12 128 LYS A CA 1
ATOM 982 C C . LYS A 1 128 ? 26.299 -12.520 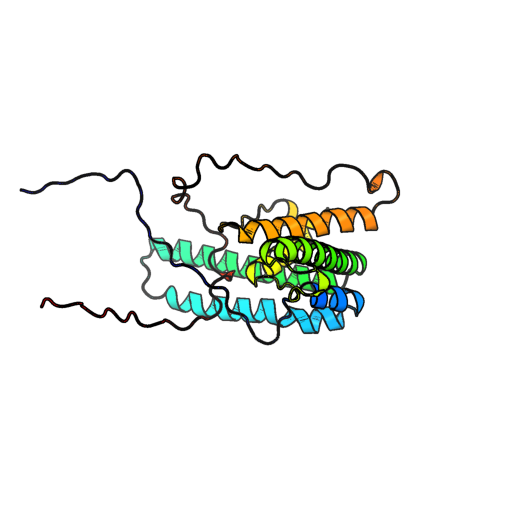-2.744 1.00 93.12 128 LYS A C 1
ATOM 984 O O . LYS A 1 128 ? 26.318 -11.323 -2.456 1.00 93.12 128 LYS A O 1
ATOM 989 N N . LEU A 1 129 ? 26.197 -12.942 -4.004 1.00 90.81 129 LEU A N 1
ATOM 990 C CA . LEU A 1 129 ? 25.854 -12.017 -5.083 1.00 90.81 129 LEU A CA 1
ATOM 991 C C . LEU A 1 129 ? 24.375 -11.604 -4.960 1.00 90.81 129 LEU A C 1
ATOM 993 O O . LEU A 1 129 ? 23.550 -12.412 -4.535 1.00 90.81 129 LEU A O 1
ATOM 997 N N . PRO A 1 130 ? 23.986 -10.379 -5.370 1.00 86.12 130 PRO A N 1
ATOM 998 C CA . PRO A 1 130 ? 22.586 -9.937 -5.323 1.00 86.12 130 PRO A CA 1
ATOM 999 C C . PRO A 1 130 ? 21.595 -10.828 -6.090 1.00 86.12 130 PRO A C 1
ATOM 1001 O O . PRO A 1 130 ? 20.405 -10.832 -5.772 1.00 86.12 130 PRO A O 1
ATOM 1004 N N . GLY A 1 131 ? 22.069 -11.562 -7.102 1.00 88.75 131 GLY A N 1
ATOM 1005 C CA . GLY A 1 131 ? 21.266 -12.533 -7.850 1.00 88.75 131 GLY A CA 1
ATOM 1006 C C . GLY A 1 131 ? 20.868 -13.758 -7.023 1.00 88.75 131 GLY A C 1
ATOM 1007 O O . GLY A 1 131 ? 19.750 -14.241 -7.184 1.00 88.75 131 GLY A O 1
ATOM 1008 N N . ASP A 1 132 ? 21.727 -14.170 -6.086 1.00 89.81 132 ASP A N 1
ATOM 1009 C CA . ASP A 1 132 ? 21.611 -15.410 -5.298 1.00 89.81 132 ASP A CA 1
ATOM 1010 C C . ASP A 1 132 ? 20.886 -15.207 -3.955 1.00 89.81 132 ASP A C 1
ATOM 1012 O O . ASP A 1 132 ? 20.809 -16.112 -3.118 1.00 89.81 132 ASP A O 1
ATOM 1016 N N . VAL A 1 133 ? 20.414 -13.986 -3.705 1.00 91.94 133 VAL A N 1
ATOM 1017 C CA . VAL A 1 133 ? 19.580 -13.655 -2.550 1.00 91.94 133 VAL A CA 1
ATOM 1018 C C . VAL A 1 133 ? 18.128 -13.949 -2.897 1.00 91.94 133 VAL A C 1
ATOM 1020 O O . VAL A 1 133 ? 17.647 -13.543 -3.958 1.00 91.94 133 VAL A O 1
ATOM 1023 N N . ASP A 1 134 ? 17.424 -14.592 -1.966 1.00 91.44 134 ASP A N 1
ATOM 1024 C CA . ASP A 1 134 ? 16.001 -14.881 -2.109 1.00 91.44 134 ASP A CA 1
ATOM 1025 C C . ASP A 1 134 ? 15.186 -13.611 -2.423 1.00 91.44 134 ASP A C 1
ATOM 1027 O O . ASP A 1 134 ? 15.456 -12.539 -1.859 1.00 91.44 134 ASP A O 1
ATOM 1031 N N . PRO A 1 135 ? 14.159 -13.707 -3.289 1.00 91.88 135 PRO A N 1
ATOM 1032 C CA . PRO A 1 135 ? 13.319 -12.570 -3.628 1.00 91.88 135 PRO A CA 1
ATOM 1033 C C . PRO A 1 135 ? 12.710 -11.913 -2.378 1.00 91.88 135 PRO A C 1
ATOM 1035 O O . PRO A 1 135 ? 12.097 -12.585 -1.541 1.00 91.88 135 PRO A O 1
ATOM 1038 N N . PRO A 1 136 ? 12.843 -10.586 -2.226 1.00 93.50 136 PRO A N 1
ATOM 1039 C CA . PRO A 1 136 ? 12.393 -9.908 -1.025 1.00 93.50 136 PRO A CA 1
ATOM 1040 C C . PRO A 1 136 ? 10.868 -9.791 -0.980 1.00 93.50 136 PRO A C 1
ATOM 1042 O O . PRO A 1 136 ? 10.215 -9.392 -1.946 1.00 93.50 136 PRO A O 1
ATOM 1045 N N . THR A 1 137 ? 10.303 -10.059 0.195 1.00 93.19 137 THR A N 1
ATOM 1046 C CA . THR A 1 137 ? 8.868 -9.901 0.467 1.00 93.19 137 THR A CA 1
ATOM 1047 C C . THR A 1 137 ? 8.604 -8.728 1.405 1.00 93.19 137 THR A C 1
ATOM 1049 O O . THR A 1 137 ? 9.327 -8.528 2.392 1.00 93.19 137 THR A O 1
ATOM 1052 N N . TRP A 1 138 ? 7.523 -7.995 1.160 1.00 92.19 138 TRP A N 1
ATOM 1053 C CA . TRP A 1 138 ? 6.937 -7.084 2.133 1.00 92.19 138 TRP A CA 1
ATOM 1054 C C . TRP A 1 138 ? 6.444 -7.843 3.364 1.00 92.19 138 TRP A C 1
ATOM 1056 O O . TRP A 1 138 ? 6.025 -8.998 3.298 1.00 92.19 138 TRP A O 1
ATOM 1066 N N . ARG A 1 139 ? 6.466 -7.176 4.518 1.00 88.50 139 ARG A N 1
ATOM 1067 C CA . ARG A 1 139 ? 5.615 -7.579 5.640 1.00 88.50 139 ARG A CA 1
ATOM 1068 C C . ARG A 1 139 ? 4.203 -7.035 5.384 1.00 88.50 139 ARG A C 1
ATOM 1070 O O . ARG A 1 139 ? 4.117 -5.903 4.910 1.00 88.50 139 ARG A O 1
ATOM 1077 N N . PRO A 1 140 ? 3.130 -7.754 5.756 1.00 88.19 140 PRO A N 1
ATOM 1078 C CA . PRO A 1 140 ? 1.752 -7.351 5.463 1.00 88.19 140 PRO A CA 1
ATOM 1079 C C . PRO A 1 140 ? 1.431 -5.891 5.801 1.00 88.19 140 PRO A C 1
ATOM 1081 O O . PRO A 1 140 ? 0.999 -5.134 4.938 1.00 88.19 140 PRO A O 1
ATOM 1084 N N . PHE A 1 141 ? 1.776 -5.445 7.012 1.00 85.38 141 PHE A N 1
ATOM 1085 C CA . PHE A 1 141 ? 1.559 -4.057 7.436 1.00 85.38 141 PHE A CA 1
ATOM 1086 C C . PHE A 1 141 ? 2.343 -3.020 6.615 1.00 85.38 141 PHE A C 1
ATOM 1088 O O . PHE A 1 141 ? 1.930 -1.872 6.533 1.00 85.38 141 PHE A O 1
ATOM 1095 N N . GLN A 1 142 ? 3.497 -3.384 6.040 1.00 91.25 142 GLN A N 1
ATOM 1096 C CA . GLN A 1 142 ? 4.288 -2.459 5.221 1.00 91.25 142 GLN A CA 1
ATOM 1097 C C . GLN A 1 142 ? 3.598 -2.218 3.886 1.00 91.25 142 GLN A C 1
ATOM 1099 O O . GLN A 1 142 ? 3.486 -1.072 3.465 1.00 91.25 142 GLN A O 1
ATOM 1104 N N . LEU A 1 143 ? 3.146 -3.300 3.244 1.00 93.12 143 LEU A N 1
ATOM 1105 C CA . LEU A 1 143 ? 2.425 -3.218 1.980 1.00 93.12 143 LEU A CA 1
ATOM 1106 C C . LEU A 1 143 ? 1.112 -2.466 2.173 1.00 93.12 143 LEU A C 1
ATOM 1108 O O . LEU A 1 143 ? 0.830 -1.523 1.447 1.00 93.12 143 LEU A O 1
ATOM 1112 N N . ALA A 1 144 ? 0.355 -2.821 3.203 1.00 92.69 144 ALA A N 1
ATOM 1113 C CA . ALA A 1 144 ? -0.887 -2.140 3.493 1.00 92.69 144 ALA A CA 1
ATOM 1114 C C . ALA A 1 144 ? -0.707 -0.662 3.856 1.00 92.69 144 ALA A C 1
ATOM 1116 O O . ALA A 1 144 ? -1.504 0.154 3.420 1.00 92.69 144 ALA A O 1
ATOM 1117 N N . PHE A 1 145 ? 0.355 -0.295 4.584 1.00 93.12 145 PHE A N 1
ATOM 1118 C CA . PHE A 1 145 ? 0.671 1.114 4.830 1.00 93.12 145 PHE A CA 1
ATOM 1119 C C . PHE A 1 145 ? 0.931 1.876 3.525 1.00 93.12 145 PHE A C 1
ATOM 1121 O O . PHE A 1 145 ? 0.483 3.011 3.382 1.00 93.12 145 PHE A O 1
ATOM 1128 N N . VAL A 1 146 ? 1.632 1.260 2.566 1.00 95.81 146 VAL A N 1
ATOM 1129 C CA . VAL A 1 146 ? 1.814 1.852 1.234 1.00 95.81 146 VAL A CA 1
ATOM 1130 C C . VAL A 1 146 ? 0.459 2.022 0.547 1.00 95.81 146 VAL A C 1
ATOM 1132 O O . VAL A 1 146 ? 0.151 3.140 0.149 1.00 95.81 146 VAL A O 1
ATOM 1135 N N . LEU A 1 147 ? -0.354 0.959 0.470 1.00 96.81 147 LEU A N 1
ATOM 1136 C CA . LEU A 1 147 ? -1.673 0.961 -0.182 1.00 96.81 147 LEU A CA 1
ATOM 1137 C C . LEU A 1 147 ? -2.613 2.022 0.408 1.00 96.81 147 LEU A C 1
ATOM 1139 O O . LEU A 1 147 ? -3.190 2.807 -0.337 1.00 96.81 147 LEU A O 1
ATOM 1143 N N . LEU A 1 148 ? -2.678 2.099 1.738 1.00 95.69 148 LEU A N 1
ATOM 1144 C CA . LEU A 1 148 ? -3.478 3.061 2.499 1.00 95.69 148 LEU A CA 1
ATOM 1145 C C . LEU A 1 148 ? -3.163 4.523 2.153 1.00 95.69 148 LEU A C 1
ATOM 1147 O O . LEU A 1 148 ? -4.037 5.373 2.249 1.00 95.69 148 LEU A O 1
ATOM 1151 N N . ASN A 1 149 ? -1.924 4.829 1.760 1.00 96.19 149 ASN A N 1
ATOM 1152 C CA . ASN A 1 149 ? -1.494 6.195 1.456 1.00 96.19 149 ASN A CA 1
ATOM 1153 C C . ASN A 1 149 ? -1.532 6.533 -0.044 1.00 96.19 149 ASN A C 1
ATOM 1155 O O . ASN A 1 149 ? -1.236 7.671 -0.419 1.00 96.19 149 ASN A O 1
ATOM 1159 N N . LEU A 1 150 ? -1.849 5.577 -0.926 1.00 96.50 150 LEU A N 1
ATOM 1160 C CA . LEU A 1 150 ? -1.721 5.801 -2.368 1.00 96.50 150 LEU A CA 1
ATOM 1161 C C . LEU A 1 150 ? -2.651 6.903 -2.867 1.00 96.50 150 LEU A C 1
ATOM 1163 O O . LEU A 1 150 ? -2.212 7.727 -3.668 1.00 96.50 150 LEU A O 1
ATOM 1167 N N . VAL A 1 151 ? -3.897 6.954 -2.390 1.00 96.69 151 VAL A N 1
ATOM 1168 C CA . VAL A 1 151 ? -4.876 7.960 -2.825 1.00 96.69 151 VAL A CA 1
ATOM 1169 C C . VAL A 1 151 ? -4.401 9.364 -2.464 1.00 96.69 151 VAL A C 1
ATOM 1171 O O . VAL A 1 151 ? -4.258 10.193 -3.362 1.00 96.69 151 VAL A O 1
ATOM 1174 N N . GLY A 1 152 ? -4.057 9.613 -1.196 1.00 94.12 152 GLY A N 1
ATOM 1175 C CA . GLY A 1 152 ? -3.559 10.918 -0.746 1.00 94.12 152 GLY A CA 1
ATOM 1176 C C . GLY A 1 152 ? -2.246 11.362 -1.408 1.00 94.12 152 GLY A C 1
ATOM 1177 O O . GLY A 1 152 ? -2.033 12.554 -1.629 1.00 94.12 152 GLY A O 1
ATOM 1178 N N . VAL A 1 153 ? -1.361 10.428 -1.775 1.00 93.81 153 VAL A N 1
ATOM 1179 C CA . VAL A 1 153 ? -0.124 10.760 -2.511 1.00 93.81 153 VAL A CA 1
ATOM 1180 C C . VAL A 1 153 ? -0.391 11.020 -3.996 1.00 93.81 153 VAL A C 1
ATOM 1182 O O . VAL A 1 153 ? 0.320 11.805 -4.628 1.00 93.81 153 VAL A O 1
ATOM 1185 N N . THR A 1 154 ? -1.401 10.366 -4.564 1.00 94.75 154 THR A N 1
ATOM 1186 C CA . THR A 1 154 ? -1.667 10.398 -6.003 1.00 94.75 154 THR A CA 1
ATOM 1187 C C . THR A 1 154 ? -2.568 11.554 -6.399 1.00 94.75 154 THR A C 1
ATOM 1189 O O . THR A 1 154 ? -2.288 12.226 -7.391 1.00 94.75 154 THR A O 1
ATOM 1192 N N . ASP A 1 155 ? -3.636 11.811 -5.657 1.00 92.44 155 ASP A N 1
ATOM 1193 C CA . ASP A 1 155 ? -4.582 12.876 -5.967 1.00 92.44 155 ASP A CA 1
ATOM 1194 C C . ASP A 1 155 ? -4.287 14.137 -5.145 1.00 92.44 155 ASP A C 1
ATOM 1196 O O . ASP A 1 155 ? -4.282 14.129 -3.915 1.00 92.44 155 ASP A O 1
ATOM 1200 N N . ARG A 1 156 ? -4.062 15.255 -5.843 1.00 88.38 156 ARG A N 1
ATOM 1201 C CA . ARG A 1 156 ? -3.770 16.556 -5.225 1.00 88.38 156 ARG A CA 1
ATOM 1202 C C . ARG A 1 156 ? -4.978 17.153 -4.510 1.00 88.38 156 ARG A C 1
ATOM 1204 O O . ARG A 1 156 ? -4.769 17.954 -3.600 1.00 88.38 156 ARG A O 1
ATOM 1211 N N . ASN A 1 157 ? -6.184 16.766 -4.920 1.00 91.38 157 ASN A N 1
ATOM 1212 C CA . ASN A 1 157 ? -7.449 17.268 -4.391 1.00 91.38 157 ASN A CA 1
ATOM 1213 C C . ASN A 1 157 ? -8.071 16.320 -3.356 1.00 91.38 157 ASN A C 1
ATOM 1215 O O . ASN A 1 157 ? -9.152 16.605 -2.847 1.00 91.38 157 ASN A O 1
ATOM 1219 N N . SER A 1 158 ? -7.409 15.203 -3.038 1.00 92.12 158 SER A N 1
ATOM 1220 C CA . SER A 1 158 ? -7.909 14.273 -2.030 1.00 92.12 158 SER A CA 1
ATOM 1221 C C . SER A 1 158 ? -7.842 14.891 -0.633 1.00 92.12 158 SER A C 1
ATOM 1223 O O . SER A 1 158 ? -6.800 15.407 -0.217 1.00 92.12 158 SER A O 1
ATOM 1225 N N . GLY A 1 159 ? -8.938 14.764 0.119 1.00 90.38 159 GLY A N 1
ATOM 1226 C CA . GLY A 1 159 ? -8.994 15.138 1.534 1.00 90.38 159 GLY A CA 1
ATOM 1227 C C . GLY A 1 159 ? -8.031 14.328 2.411 1.00 90.38 159 GLY A C 1
ATOM 1228 O O . GLY A 1 159 ? -7.640 14.785 3.480 1.00 90.38 159 GLY A O 1
ATOM 1229 N N . GLU A 1 160 ? -7.549 13.169 1.940 1.00 91.62 160 GLU A N 1
ATOM 1230 C CA . GLU A 1 160 ? -6.546 12.379 2.665 1.00 91.62 160 GLU A CA 1
ATOM 1231 C C . GLU A 1 160 ? -5.211 13.111 2.847 1.00 91.62 160 GLU A C 1
ATOM 1233 O O . GLU A 1 160 ? -4.412 12.725 3.696 1.00 91.62 160 GLU A O 1
ATOM 1238 N N . ARG A 1 161 ? -4.955 14.187 2.092 1.00 88.94 161 ARG A N 1
ATOM 1239 C CA . ARG A 1 161 ? -3.739 14.999 2.248 1.00 88.94 161 ARG A CA 1
ATOM 1240 C C . ARG A 1 161 ? -3.664 15.744 3.580 1.00 88.94 161 ARG A C 1
ATOM 1242 O O . ARG A 1 161 ? -2.583 16.206 3.943 1.00 88.94 161 ARG A O 1
ATOM 1249 N N . GLU A 1 162 ? -4.781 15.857 4.292 1.00 90.25 162 GLU A N 1
ATOM 1250 C CA . GLU A 1 162 ? -4.841 16.430 5.639 1.00 90.25 162 GLU A CA 1
ATOM 1251 C C . GLU A 1 162 ? -4.558 15.387 6.733 1.00 90.25 162 GLU A C 1
ATOM 1253 O O . GLU A 1 162 ? -4.379 15.738 7.900 1.00 90.25 162 GLU A O 1
ATOM 1258 N N . ILE A 1 163 ? -4.477 14.102 6.368 1.00 90.31 163 ILE A N 1
ATOM 1259 C CA . ILE A 1 163 ? -4.265 12.998 7.302 1.00 90.31 163 ILE A CA 1
ATOM 1260 C C . ILE A 1 163 ? -2.765 12.747 7.487 1.00 90.31 163 ILE A C 1
ATOM 1262 O O . ILE A 1 163 ? -1.990 12.681 6.533 1.00 90.31 163 ILE A O 1
ATOM 1266 N N . VAL A 1 164 ? -2.352 12.560 8.743 1.00 88.75 164 VAL A N 1
ATOM 1267 C CA . VAL A 1 164 ? -0.982 12.170 9.100 1.00 88.75 164 VAL A CA 1
ATOM 1268 C C . VAL A 1 164 ? -0.975 10.734 9.612 1.00 88.75 164 VAL A C 1
ATOM 1270 O O . VAL A 1 164 ? -1.319 10.471 10.765 1.00 88.75 164 VAL A O 1
ATOM 1273 N N . ASP A 1 165 ? -0.531 9.806 8.764 1.00 88.12 165 ASP A N 1
ATOM 1274 C CA . ASP A 1 165 ? -0.412 8.393 9.120 1.00 88.12 165 ASP A CA 1
ATOM 1275 C C . ASP A 1 165 ? 0.938 8.073 9.783 1.00 88.12 165 ASP A C 1
ATOM 1277 O O . ASP A 1 165 ? 2.026 8.271 9.226 1.00 88.12 165 ASP A O 1
ATOM 1281 N N . LEU A 1 166 ? 0.872 7.527 11.000 1.00 84.25 166 LEU A N 1
ATOM 1282 C CA . LEU A 1 166 ? 2.036 7.183 11.814 1.00 84.25 166 LEU A CA 1
ATOM 1283 C C . LEU A 1 166 ? 2.152 5.668 11.994 1.00 84.25 166 LEU A C 1
ATOM 1285 O O . LEU A 1 166 ? 1.270 5.018 12.552 1.00 84.25 166 LEU A O 1
ATOM 1289 N N . LEU A 1 167 ? 3.291 5.109 11.584 1.00 80.31 167 LEU A N 1
ATOM 1290 C CA . LEU A 1 167 ? 3.605 3.696 11.745 1.00 80.31 167 LEU A CA 1
ATOM 1291 C C . LEU A 1 167 ? 4.549 3.502 12.939 1.00 80.31 167 LEU A C 1
ATOM 1293 O O . LEU A 1 167 ? 5.772 3.600 12.820 1.00 80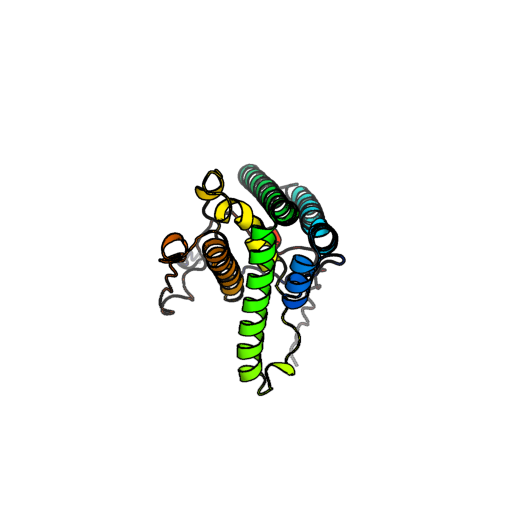.31 167 LEU A O 1
ATOM 1297 N N . PHE A 1 168 ? 3.975 3.219 14.108 1.00 66.12 168 PHE A N 1
ATOM 1298 C CA . PHE A 1 168 ? 4.706 3.125 15.375 1.00 66.12 168 PHE A CA 1
ATOM 1299 C C . PHE A 1 168 ? 5.350 1.740 15.579 1.00 66.12 168 PHE A C 1
ATOM 1301 O O . PHE A 1 168 ? 4.924 0.967 16.430 1.00 66.12 168 PHE A O 1
ATOM 1308 N N . PHE A 1 169 ? 6.375 1.386 14.790 1.00 61.12 169 PHE A N 1
ATOM 1309 C CA . PHE A 1 169 ? 7.115 0.128 14.979 1.00 61.12 169 PHE A CA 1
ATOM 1310 C C . PHE A 1 169 ? 8.625 0.248 14.709 1.00 61.12 169 PHE A C 1
ATOM 1312 O O . PHE A 1 169 ? 9.084 1.043 13.892 1.00 61.12 169 PHE A O 1
ATOM 1319 N N . ARG A 1 170 ? 9.404 -0.606 15.397 1.00 52.62 170 ARG A N 1
ATOM 1320 C CA . ARG A 1 170 ? 10.863 -0.822 15.243 1.00 52.62 170 ARG A CA 1
ATOM 1321 C C . ARG A 1 170 ? 11.273 -1.043 13.756 1.00 52.62 170 ARG A C 1
ATOM 1323 O O . ARG A 1 170 ? 10.396 -1.298 12.934 1.00 52.62 170 ARG A O 1
ATOM 1330 N N . PRO A 1 171 ? 12.577 -1.004 13.375 1.00 57.78 171 PRO A N 1
ATOM 1331 C CA . PRO A 1 171 ? 13.135 -0.577 12.066 1.00 57.78 171 PRO A CA 1
ATOM 1332 C C . PRO A 1 171 ? 12.480 -1.046 10.756 1.00 57.78 171 PRO A C 1
ATOM 1334 O O . PRO A 1 171 ? 12.713 -0.455 9.705 1.00 57.78 171 PRO A O 1
ATOM 1337 N N . ALA A 1 172 ? 11.669 -2.102 10.776 1.00 60.16 172 ALA A N 1
ATOM 1338 C CA . ALA A 1 172 ? 10.880 -2.535 9.637 1.00 60.16 172 ALA A CA 1
ATOM 1339 C C . ALA A 1 172 ? 9.902 -1.454 9.133 1.00 60.16 172 ALA A C 1
ATOM 1341 O O . ALA A 1 172 ? 9.689 -1.399 7.925 1.00 60.16 172 ALA A O 1
ATOM 1342 N N . ALA A 1 173 ? 9.374 -0.575 9.992 1.00 65.81 173 ALA A N 1
ATOM 1343 C CA . ALA A 1 173 ? 8.499 0.528 9.569 1.00 65.81 173 ALA A CA 1
ATOM 1344 C C . ALA A 1 173 ? 9.172 1.471 8.554 1.00 65.81 173 ALA A C 1
ATOM 1346 O O . ALA A 1 173 ? 8.543 1.895 7.588 1.00 65.81 173 ALA A O 1
ATOM 1347 N N . ALA A 1 174 ? 10.483 1.701 8.692 1.00 74.56 174 ALA A N 1
ATOM 1348 C CA . ALA A 1 174 ? 11.244 2.566 7.790 1.00 74.56 174 ALA A CA 1
ATOM 1349 C C . ALA A 1 174 ? 11.170 2.120 6.319 1.00 74.56 174 ALA A C 1
ATOM 1351 O O . ALA A 1 174 ? 11.194 2.954 5.421 1.00 74.56 174 ALA A O 1
ATOM 1352 N N . ARG A 1 175 ? 11.032 0.812 6.051 1.00 84.56 175 ARG A N 1
ATOM 1353 C CA . ARG A 1 175 ? 10.904 0.305 4.675 1.00 84.56 175 ARG A CA 1
ATOM 1354 C C . ARG A 1 175 ? 9.580 0.692 4.018 1.00 84.56 175 ARG A C 1
ATOM 1356 O O . ARG A 1 175 ? 9.574 0.887 2.811 1.00 84.56 175 ARG A O 1
ATOM 1363 N N . ALA A 1 176 ? 8.494 0.805 4.783 1.00 88.69 176 ALA A N 1
ATOM 1364 C CA . ALA A 1 176 ? 7.200 1.223 4.244 1.00 88.69 176 ALA A CA 1
ATOM 1365 C C . ALA A 1 176 ? 7.252 2.695 3.804 1.00 88.69 176 ALA A C 1
ATOM 1367 O O . ALA A 1 176 ? 6.863 3.016 2.686 1.00 88.69 176 ALA A O 1
ATOM 1368 N N . TYR A 1 177 ? 7.856 3.560 4.630 1.00 90.38 177 TYR A N 1
ATOM 1369 C CA . TYR A 1 177 ? 8.110 4.960 4.276 1.00 90.38 177 TYR A CA 1
ATOM 1370 C C . TYR A 1 177 ? 9.008 5.108 3.044 1.00 90.38 177 TYR A C 1
ATOM 1372 O O . TYR A 1 177 ? 8.720 5.930 2.182 1.00 90.38 177 TYR A O 1
ATOM 1380 N N . LEU A 1 178 ? 10.068 4.297 2.926 1.00 91.81 178 LEU A N 1
ATOM 1381 C CA . LEU A 1 178 ? 10.916 4.286 1.727 1.00 91.81 178 LEU A CA 1
ATOM 1382 C C . LEU A 1 178 ? 10.156 3.816 0.478 1.00 91.81 178 LEU A C 1
ATOM 1384 O O . LEU A 1 178 ? 10.362 4.381 -0.591 1.00 91.81 178 LEU A O 1
ATOM 1388 N N . GLY A 1 179 ? 9.261 2.833 0.615 1.00 94.06 179 GLY A N 1
ATOM 1389 C CA . GLY A 1 179 ? 8.361 2.418 -0.462 1.00 94.06 179 GLY A CA 1
ATOM 1390 C C . GLY A 1 179 ? 7.472 3.573 -0.919 1.00 94.06 179 GLY A C 1
ATOM 1391 O O . GLY A 1 179 ? 7.512 3.956 -2.082 1.00 94.06 179 GLY A O 1
ATOM 1392 N N . LEU A 1 180 ? 6.754 4.211 0.006 1.00 94.50 180 LEU A N 1
ATOM 1393 C CA . LEU A 1 180 ? 5.888 5.347 -0.321 1.00 94.50 180 LEU A CA 1
ATOM 1394 C C . LEU A 1 180 ? 6.669 6.531 -0.920 1.00 94.50 180 LEU A C 1
ATOM 1396 O O . LEU A 1 180 ? 6.208 7.173 -1.862 1.00 94.50 180 LEU A O 1
ATOM 1400 N N . ALA A 1 181 ? 7.882 6.788 -0.423 1.00 94.62 181 ALA A N 1
ATOM 1401 C CA . ALA A 1 181 ? 8.782 7.790 -0.979 1.00 94.62 181 ALA A CA 1
ATOM 1402 C C . ALA A 1 181 ? 9.177 7.465 -2.427 1.00 94.62 181 ALA A C 1
ATOM 1404 O O . ALA A 1 181 ? 9.113 8.337 -3.293 1.00 94.62 181 ALA A O 1
ATOM 1405 N N . ALA A 1 182 ? 9.552 6.212 -2.702 1.00 95.94 182 ALA A N 1
ATOM 1406 C CA . ALA A 1 182 ? 9.875 5.757 -4.049 1.00 95.94 182 ALA A CA 1
ATOM 1407 C C . ALA A 1 182 ? 8.665 5.887 -4.987 1.00 95.94 182 ALA A C 1
ATOM 1409 O O . ALA A 1 182 ? 8.816 6.417 -6.085 1.00 95.94 182 ALA A O 1
ATOM 1410 N N . TYR A 1 183 ? 7.467 5.506 -4.533 1.00 97.31 183 TYR A N 1
ATOM 1411 C CA . TYR A 1 183 ? 6.225 5.702 -5.281 1.00 97.31 183 TYR A CA 1
ATOM 1412 C C . TYR A 1 183 ? 5.991 7.177 -5.627 1.00 97.31 183 TYR A C 1
ATOM 1414 O O . TYR A 1 183 ? 5.814 7.508 -6.796 1.00 97.31 183 TYR A O 1
ATOM 1422 N N . ALA A 1 184 ? 6.067 8.078 -4.642 1.00 95.00 184 ALA A N 1
ATOM 1423 C CA . ALA A 1 184 ? 5.852 9.510 -4.851 1.00 95.00 184 ALA A CA 1
ATOM 1424 C C . ALA A 1 184 ? 6.863 10.120 -5.838 1.00 95.00 184 ALA A C 1
ATOM 1426 O O . ALA A 1 184 ? 6.493 10.918 -6.703 1.00 95.00 184 ALA A O 1
ATOM 1427 N N . ILE A 1 185 ? 8.139 9.731 -5.732 1.00 94.44 185 ILE A N 1
ATOM 1428 C CA . ILE A 1 185 ? 9.202 10.183 -6.639 1.00 94.44 185 ILE A CA 1
ATOM 1429 C C . ILE A 1 185 ? 8.919 9.709 -8.065 1.00 94.44 185 ILE A C 1
ATOM 1431 O O . ILE A 1 185 ? 8.964 10.518 -8.993 1.00 94.44 185 ILE A O 1
ATOM 1435 N N . VAL A 1 186 ? 8.613 8.421 -8.245 1.00 94.94 186 VAL A N 1
ATOM 1436 C CA . VAL A 1 186 ? 8.329 7.852 -9.567 1.00 94.94 186 VAL A CA 1
ATOM 1437 C C . VAL A 1 186 ? 7.077 8.481 -10.167 1.00 94.94 186 VAL A C 1
ATOM 1439 O O . VAL A 1 186 ? 7.130 8.971 -11.290 1.00 94.94 186 VAL A O 1
ATOM 1442 N N . LEU A 1 187 ? 5.979 8.553 -9.413 1.00 94.69 187 LEU A N 1
ATOM 1443 C CA . LEU A 1 187 ? 4.721 9.138 -9.872 1.00 94.69 187 LEU A CA 1
ATOM 1444 C C . LEU A 1 187 ? 4.911 10.581 -10.354 1.00 94.69 187 LEU A C 1
ATOM 1446 O O . LEU A 1 187 ? 4.401 10.967 -11.407 1.00 94.69 187 LEU A O 1
ATOM 1450 N N . ARG A 1 188 ? 5.679 11.385 -9.609 1.00 92.19 188 ARG A N 1
ATOM 1451 C CA . ARG A 1 188 ? 5.990 12.763 -10.005 1.00 92.19 188 ARG A CA 1
ATOM 1452 C C . ARG A 1 188 ? 6.787 12.817 -11.308 1.00 92.19 188 ARG A C 1
ATOM 1454 O O . ARG A 1 188 ? 6.531 13.700 -12.122 1.00 92.19 188 ARG A O 1
ATOM 1461 N N . ARG A 1 189 ? 7.736 11.896 -11.507 1.00 92.00 189 ARG A N 1
ATOM 1462 C CA . ARG A 1 189 ? 8.535 11.806 -12.739 1.00 92.00 189 ARG A CA 1
ATOM 1463 C C . ARG A 1 189 ? 7.717 11.328 -13.938 1.00 92.00 189 ARG A C 1
ATOM 1465 O O . ARG A 1 189 ? 7.939 11.840 -15.024 1.00 92.00 189 ARG A O 1
ATOM 1472 N N . LEU A 1 190 ? 6.766 10.416 -13.743 1.00 92.38 190 LEU A N 1
ATOM 1473 C CA . LEU A 1 190 ? 5.874 9.958 -14.813 1.00 92.38 190 LEU A CA 1
ATOM 1474 C C . LEU A 1 190 ? 4.874 11.045 -15.237 1.00 92.38 190 LEU A C 1
ATOM 1476 O O . LEU A 1 190 ? 4.569 11.179 -16.416 1.00 92.38 190 LEU A O 1
ATOM 1480 N N . ARG A 1 191 ? 4.373 11.848 -14.289 1.00 91.38 191 ARG A N 1
ATOM 1481 C CA . ARG A 1 191 ? 3.373 12.896 -14.570 1.00 91.38 191 ARG A CA 1
ATOM 1482 C C . ARG A 1 191 ? 3.958 14.236 -15.017 1.00 91.38 191 ARG A C 1
ATOM 1484 O O . ARG A 1 191 ? 3.253 15.021 -15.643 1.00 91.38 191 ARG A O 1
ATOM 1491 N N . GLY A 1 192 ? 5.193 14.550 -14.635 1.00 83.81 192 GLY A N 1
ATOM 1492 C CA . GLY A 1 192 ? 5.816 15.844 -14.912 1.00 83.81 192 GLY A CA 1
ATOM 1493 C C . GLY A 1 192 ? 6.875 15.761 -16.006 1.00 83.81 192 GLY A C 1
ATOM 1494 O O . GLY A 1 192 ? 7.845 15.024 -15.864 1.00 83.81 192 GLY A O 1
ATOM 1495 N N . SER A 1 193 ? 6.756 16.582 -17.052 1.00 75.31 193 SER A N 1
ATOM 1496 C CA . SER A 1 193 ? 7.816 16.759 -18.049 1.00 75.31 193 SER A CA 1
ATOM 1497 C C . SER A 1 193 ? 8.871 17.769 -17.573 1.00 75.31 193 SER A C 1
ATOM 1499 O O . SER A 1 193 ? 8.561 18.785 -16.943 1.00 75.31 193 SER A O 1
ATOM 1501 N N . GLY A 1 194 ? 10.147 17.486 -17.853 1.00 75.62 194 GLY A N 1
ATOM 1502 C CA . GLY A 1 194 ? 11.267 18.392 -17.571 1.00 75.62 194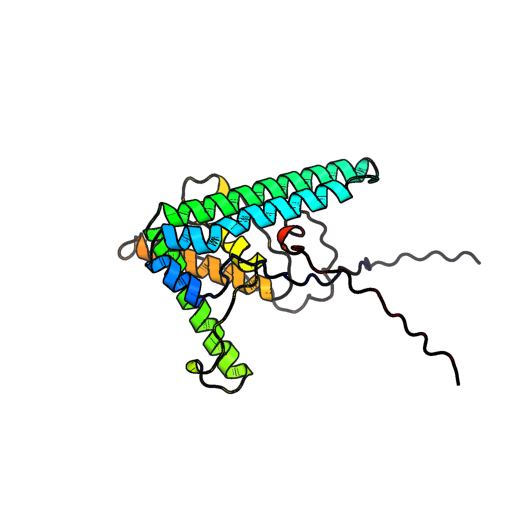 GLY A CA 1
ATOM 1503 C C . GLY A 1 194 ? 11.317 18.890 -16.119 1.00 75.62 194 GLY A C 1
ATOM 1504 O O . GLY A 1 194 ? 11.383 18.105 -15.171 1.00 75.62 194 GLY A O 1
ATOM 1505 N N . VAL A 1 195 ? 11.279 20.215 -15.938 1.00 77.44 195 VAL A N 1
ATOM 1506 C CA . VAL A 1 195 ? 11.384 20.875 -14.623 1.00 77.44 195 VAL A CA 1
ATOM 1507 C C . VAL A 1 195 ? 10.163 20.605 -13.731 1.00 77.44 195 VAL A C 1
ATOM 1509 O O . VAL A 1 195 ? 10.308 20.554 -12.513 1.00 77.44 195 VAL A O 1
ATOM 1512 N N . LEU A 1 196 ? 8.977 20.352 -14.302 1.00 76.88 196 LEU A N 1
ATOM 1513 C CA . LEU A 1 196 ? 7.760 20.051 -13.527 1.00 76.88 196 LEU A CA 1
ATOM 1514 C C . LEU A 1 196 ? 7.869 18.712 -12.790 1.00 76.88 196 LEU A C 1
ATOM 1516 O O . LEU A 1 196 ? 7.327 18.542 -11.694 1.00 76.88 196 LEU A O 1
ATOM 1520 N N . GLY A 1 197 ? 8.615 17.773 -13.373 1.00 77.12 197 GLY A N 1
ATOM 1521 C CA . GLY A 1 197 ? 8.982 16.527 -12.719 1.00 77.12 197 GLY A CA 1
ATOM 1522 C C . GLY A 1 197 ? 10.039 16.727 -11.634 1.00 77.12 197 GLY A C 1
ATOM 1523 O O . GLY A 1 197 ? 10.065 15.940 -10.693 1.00 77.12 197 GLY A O 1
ATOM 1524 N N . ALA A 1 198 ? 10.883 17.763 -11.727 1.00 77.06 198 ALA A N 1
ATOM 1525 C CA . ALA A 1 198 ? 12.025 18.026 -10.848 1.00 77.06 198 ALA A CA 1
ATOM 1526 C C . ALA A 1 198 ? 11.639 18.645 -9.485 1.00 77.06 198 ALA A C 1
ATOM 1528 O O . ALA A 1 198 ? 10.486 18.994 -9.225 1.00 77.06 198 ALA A O 1
ATOM 1529 N N . GLY A 1 199 ? 12.626 18.749 -8.588 1.00 84.62 199 GLY A N 1
ATOM 1530 C CA . GLY A 1 199 ? 12.483 19.327 -7.248 1.00 84.62 199 GLY A CA 1
ATOM 1531 C C . GLY A 1 199 ? 12.371 18.299 -6.118 1.00 84.62 199 GLY A C 1
ATOM 1532 O O . GLY A 1 199 ? 12.643 17.108 -6.293 1.00 84.62 199 GLY A O 1
ATOM 1533 N N . ILE A 1 200 ? 11.982 18.784 -4.936 1.00 85.12 200 ILE A N 1
ATOM 1534 C CA . ILE A 1 200 ? 11.877 17.983 -3.711 1.00 85.12 200 ILE A CA 1
ATOM 1535 C C . ILE A 1 200 ? 10.518 17.280 -3.681 1.00 85.12 200 ILE A C 1
ATOM 1537 O O . ILE A 1 200 ? 9.474 17.918 -3.816 1.00 85.12 200 ILE A O 1
ATOM 1541 N N . SER A 1 201 ? 10.540 15.957 -3.509 1.00 86.00 201 SER A N 1
ATOM 1542 C CA . SER A 1 201 ? 9.325 15.137 -3.349 1.00 86.00 201 SER A CA 1
ATOM 1543 C C . SER A 1 201 ? 9.149 14.625 -1.924 1.00 86.00 201 SER A C 1
ATOM 1545 O O . SER A 1 201 ? 8.024 14.447 -1.476 1.00 86.00 201 SER A O 1
ATOM 1547 N N . VAL A 1 202 ? 10.251 14.386 -1.210 1.00 89.31 202 VAL A N 1
ATOM 1548 C CA . VAL A 1 202 ? 10.237 13.764 0.114 1.00 89.31 202 VAL A CA 1
ATOM 1549 C C . VAL A 1 202 ? 11.288 14.432 0.990 1.00 89.31 202 VAL A C 1
ATOM 1551 O O . VAL A 1 202 ? 12.431 14.604 0.568 1.00 89.31 202 VAL A O 1
ATOM 1554 N N . ILE A 1 203 ? 10.900 14.784 2.214 1.00 88.56 203 ILE A N 1
ATOM 1555 C CA . ILE A 1 203 ? 11.803 15.261 3.261 1.00 88.56 203 ILE A CA 1
ATOM 1556 C C . ILE A 1 203 ? 11.808 14.197 4.352 1.00 88.56 203 ILE A C 1
ATOM 1558 O O . ILE A 1 203 ? 10.767 13.871 4.917 1.00 88.56 203 ILE A O 1
ATOM 1562 N N . MET A 1 204 ? 12.982 13.644 4.644 1.00 82.69 204 MET A N 1
ATOM 1563 C CA . MET A 1 204 ? 13.159 12.673 5.719 1.00 82.69 204 MET A CA 1
ATOM 1564 C C . MET A 1 204 ? 14.002 13.303 6.817 1.00 82.69 204 MET A C 1
ATOM 1566 O O . MET A 1 204 ? 15.099 13.793 6.557 1.00 82.69 204 MET A O 1
ATOM 1570 N N . ARG A 1 205 ? 13.515 13.256 8.057 1.00 79.00 205 ARG A N 1
ATOM 1571 C CA . ARG A 1 205 ? 14.296 13.652 9.228 1.00 79.00 205 ARG A CA 1
ATOM 1572 C C . ARG A 1 205 ? 14.663 12.412 10.023 1.00 79.00 205 ARG A C 1
ATOM 1574 O O . ARG A 1 205 ? 13.811 11.796 10.655 1.00 79.00 205 ARG A O 1
ATOM 1581 N N . TYR A 1 206 ? 15.944 12.071 10.017 1.00 63.19 206 TYR A N 1
ATOM 1582 C CA . TYR A 1 206 ? 16.480 11.058 10.914 1.00 63.19 206 TYR A CA 1
ATOM 1583 C C . TYR A 1 206 ? 16.862 11.726 12.231 1.00 63.19 206 TYR A C 1
ATOM 1585 O O . TYR A 1 206 ? 17.797 12.521 12.291 1.00 63.19 206 TYR A O 1
ATOM 1593 N N . THR A 1 207 ? 16.137 11.420 13.303 1.00 53.50 207 THR A N 1
ATOM 1594 C CA . THR A 1 207 ? 16.601 11.757 14.650 1.00 53.50 207 THR A CA 1
ATOM 1595 C C . THR A 1 207 ? 17.800 10.871 14.978 1.00 53.50 207 THR A C 1
ATOM 1597 O O . THR A 1 207 ? 17.684 9.643 14.940 1.00 53.50 207 THR A O 1
ATOM 1600 N N . LEU A 1 208 ? 18.951 11.485 15.274 1.00 42.50 208 LEU A N 1
ATOM 1601 C CA . LEU A 1 208 ? 20.153 10.795 15.748 1.00 42.50 208 LEU A CA 1
ATOM 1602 C C . LEU A 1 208 ? 19.799 9.825 16.882 1.00 42.50 208 LEU A C 1
ATOM 1604 O O . LEU A 1 208 ? 18.987 10.120 17.759 1.00 42.50 208 LEU A O 1
ATOM 1608 N N . ARG A 1 209 ? 20.420 8.646 16.838 1.00 49.75 209 ARG A N 1
ATOM 1609 C CA . ARG A 1 209 ? 20.098 7.441 17.618 1.00 49.75 209 ARG A CA 1
ATOM 1610 C C . ARG A 1 209 ? 20.494 7.526 19.104 1.00 49.75 209 ARG A C 1
ATOM 1612 O O . ARG A 1 209 ? 20.885 6.524 19.687 1.00 49.75 209 ARG A O 1
ATOM 1619 N N . LEU A 1 210 ? 20.419 8.710 19.712 1.00 36.06 210 LEU A N 1
ATOM 1620 C CA . LEU A 1 210 ? 20.871 8.972 21.084 1.00 36.06 210 LEU A CA 1
ATOM 1621 C C . LEU A 1 210 ? 19.787 8.787 22.164 1.00 36.06 210 LEU A C 1
ATOM 1623 O O . LEU A 1 210 ? 20.102 8.907 23.339 1.00 36.06 210 LEU A O 1
ATOM 1627 N N . LEU A 1 211 ? 18.529 8.476 21.816 1.00 38.00 211 LEU A N 1
ATOM 1628 C CA . LEU A 1 211 ? 17.413 8.491 22.790 1.00 38.00 211 LEU A CA 1
ATOM 1629 C C . LEU A 1 211 ? 16.501 7.245 22.799 1.00 38.00 211 LEU A C 1
ATOM 1631 O O . LEU A 1 211 ? 15.412 7.273 23.366 1.00 38.00 211 LEU A O 1
ATOM 1635 N N . THR A 1 212 ? 16.900 6.130 22.181 1.00 38.16 212 THR A N 1
ATOM 1636 C CA . THR A 1 212 ? 15.978 5.008 21.894 1.00 38.16 212 THR A CA 1
ATOM 1637 C C . THR A 1 212 ? 16.022 3.806 22.859 1.00 38.16 212 THR A C 1
ATOM 1639 O O . THR A 1 212 ? 15.860 2.674 22.401 1.00 38.16 212 THR A O 1
ATOM 1642 N N . PRO A 1 213 ? 16.201 3.999 24.179 1.00 39.94 213 PRO A N 1
ATOM 1643 C CA . PRO A 1 213 ? 15.495 3.116 25.120 1.00 39.94 213 PRO A CA 1
ATOM 1644 C C . PRO A 1 213 ? 14.397 3.813 25.938 1.00 39.94 213 PRO A C 1
ATOM 1646 O O . PRO A 1 213 ? 13.604 3.120 26.559 1.00 39.94 213 PRO A O 1
ATOM 1649 N N . LEU A 1 214 ? 14.317 5.150 25.953 1.00 34.69 214 LEU A N 1
ATOM 1650 C CA . LEU A 1 214 ? 13.553 5.880 26.984 1.00 34.69 214 LEU A CA 1
ATOM 1651 C C . LEU A 1 214 ? 12.162 6.391 26.567 1.00 34.69 214 LEU A C 1
ATOM 1653 O O . LEU A 1 214 ? 11.439 6.916 27.406 1.00 34.69 214 LEU A O 1
ATOM 1657 N N . VAL A 1 215 ? 11.747 6.226 25.308 1.00 36.66 215 VAL A N 1
ATOM 1658 C CA . VAL A 1 215 ? 10.450 6.736 24.815 1.00 36.66 215 VAL A CA 1
ATOM 1659 C C . VAL A 1 215 ? 9.535 5.584 24.387 1.00 36.66 215 VAL A C 1
ATOM 1661 O O . VAL A 1 215 ? 9.142 5.471 23.230 1.00 36.66 215 VAL A O 1
ATOM 1664 N N . SER A 1 216 ? 9.201 4.686 25.315 1.00 35.09 216 SER A N 1
ATOM 1665 C CA . SER A 1 216 ? 8.124 3.693 25.143 1.00 35.09 216 SER A CA 1
ATOM 1666 C C . SER A 1 216 ? 6.856 4.056 25.925 1.00 35.09 216 SER A C 1
ATOM 1668 O O . SER A 1 216 ? 6.093 3.176 26.310 1.00 35.09 216 SER A O 1
ATOM 1670 N N . SER A 1 217 ? 6.604 5.348 26.157 1.00 43.22 217 SER A N 1
ATOM 1671 C CA . SER A 1 217 ? 5.423 5.821 26.894 1.00 43.22 217 SER A CA 1
ATOM 1672 C C . SER A 1 217 ? 4.591 6.881 26.168 1.00 43.22 217 SER A C 1
ATOM 1674 O O . SER A 1 217 ? 3.835 7.615 26.801 1.00 43.22 217 SER A O 1
ATOM 1676 N N . ALA A 1 218 ? 4.655 6.948 24.837 1.00 30.89 218 ALA A N 1
ATOM 1677 C CA . ALA A 1 218 ? 3.686 7.731 24.076 1.00 30.89 218 ALA A CA 1
ATOM 1678 C C . ALA A 1 218 ? 2.433 6.881 23.801 1.00 30.89 218 ALA A C 1
ATOM 1680 O O . ALA A 1 218 ? 2.421 6.019 22.925 1.00 30.89 218 ALA A O 1
ATOM 1681 N N . ARG A 1 219 ? 1.369 7.122 24.576 1.00 32.78 219 ARG A N 1
ATOM 1682 C CA . ARG A 1 219 ? 0.001 6.734 24.209 1.00 32.78 219 ARG A CA 1
ATOM 1683 C C . ARG A 1 219 ? -0.395 7.487 22.938 1.00 32.78 219 ARG A C 1
ATOM 1685 O O . ARG A 1 219 ? -0.500 8.706 22.997 1.00 32.78 219 ARG A O 1
ATOM 1692 N N . SER A 1 220 ? -0.730 6.784 21.861 1.00 31.78 220 SER A N 1
ATOM 1693 C CA . SER A 1 220 ? -1.756 7.243 20.918 1.00 31.78 220 SER A CA 1
ATOM 1694 C C . SER A 1 220 ? -2.211 6.126 19.978 1.00 31.78 220 SER A C 1
ATOM 1696 O O . SER A 1 220 ? -1.461 5.240 19.573 1.00 31.78 220 SER A O 1
ATOM 1698 N N . ASN A 1 221 ? -3.511 6.171 19.717 1.00 37.72 221 ASN A N 1
ATOM 1699 C CA . ASN A 1 221 ? -4.322 5.243 18.952 1.00 37.72 221 ASN A CA 1
ATOM 1700 C C . ASN A 1 221 ? -4.131 5.486 17.450 1.00 37.72 221 ASN A C 1
ATOM 1702 O O . ASN A 1 221 ? -4.498 6.567 17.008 1.00 37.72 221 ASN A O 1
ATOM 1706 N N . SER A 1 222 ? -3.647 4.506 16.676 1.00 35.78 222 SER A N 1
ATOM 1707 C CA . SER A 1 222 ? -4.010 4.418 15.241 1.00 35.78 222 SER A CA 1
ATOM 1708 C C . SER A 1 222 ? -3.553 3.166 14.476 1.00 35.78 222 SER A C 1
ATOM 1710 O O . SER A 1 222 ? -4.085 2.941 13.398 1.00 35.78 222 SER A O 1
ATOM 1712 N N . CYS A 1 223 ? -2.639 2.305 14.957 1.00 40.06 223 CYS A N 1
ATOM 1713 C CA . CYS A 1 223 ? -2.202 1.176 14.100 1.00 40.06 223 CYS A CA 1
ATOM 1714 C C . CYS A 1 223 ? -1.688 -0.107 14.793 1.00 40.06 223 CYS A C 1
ATOM 1716 O O . CYS A 1 223 ? -0.900 -0.855 14.222 1.00 40.06 223 CYS A O 1
ATOM 1718 N N . GLY A 1 224 ? -2.156 -0.424 16.004 1.00 37.53 224 GLY A N 1
ATOM 1719 C CA . GLY A 1 224 ? -2.133 -1.809 16.512 1.00 37.53 224 GLY A CA 1
ATOM 1720 C C . GLY A 1 224 ? -2.910 -2.854 15.674 1.00 37.53 224 GLY A C 1
ATOM 1721 O O . GLY A 1 224 ? -2.419 -3.975 15.544 1.00 37.53 224 GLY A O 1
ATOM 1722 N N . PRO A 1 225 ? -4.071 -2.527 15.071 1.00 42.06 225 PRO A N 1
ATOM 1723 C CA . PRO A 1 225 ? -4.969 -3.529 14.497 1.00 42.06 225 PRO A CA 1
ATOM 1724 C C . PRO A 1 225 ? -4.436 -4.357 13.311 1.00 42.06 225 PRO A C 1
ATOM 1726 O O . PRO A 1 225 ? -4.699 -5.545 13.178 1.00 42.06 225 PRO A O 1
ATOM 1729 N N . MET A 1 226 ? -3.629 -3.769 12.434 1.00 34.03 226 MET A N 1
ATOM 1730 C CA . MET A 1 226 ? -3.219 -4.433 11.188 1.00 34.03 226 MET A CA 1
ATOM 1731 C C . MET A 1 226 ? -2.256 -5.614 11.367 1.00 34.03 226 MET A C 1
ATOM 1733 O O . MET A 1 226 ? -2.033 -6.408 10.453 1.00 34.03 226 MET A O 1
ATOM 1737 N N . MET A 1 227 ? -1.641 -5.726 12.537 1.00 40.44 227 MET A N 1
ATOM 1738 C CA . MET A 1 227 ? -0.514 -6.624 12.735 1.00 40.44 227 MET A CA 1
ATOM 1739 C C . MET A 1 227 ? -0.926 -7.965 13.371 1.00 40.44 227 MET A C 1
ATOM 1741 O O . MET A 1 227 ? -0.119 -8.890 13.389 1.00 40.44 227 MET A O 1
ATOM 1745 N N . THR A 1 228 ? -2.178 -8.102 13.825 1.00 38.12 228 THR A N 1
ATOM 1746 C CA . THR A 1 228 ? -2.694 -9.281 14.545 1.00 38.12 228 THR A CA 1
ATOM 1747 C C . THR A 1 228 ? -3.553 -10.212 13.684 1.00 38.12 228 THR A C 1
ATOM 1749 O O . THR A 1 228 ? -4.376 -10.951 14.228 1.00 38.12 228 THR A O 1
ATOM 1752 N N . MET A 1 229 ? -3.364 -10.232 12.357 1.00 36.97 229 MET A N 1
ATOM 1753 C CA . MET A 1 229 ? -3.870 -11.355 11.559 1.00 36.97 229 MET A CA 1
ATOM 1754 C C . MET A 1 229 ? -3.328 -12.668 12.157 1.00 36.97 229 MET A C 1
ATOM 1756 O O . MET A 1 229 ? -2.190 -12.723 12.618 1.00 36.97 229 MET A O 1
ATOM 1760 N N . ALA A 1 230 ? -4.193 -13.673 12.258 1.00 36.78 230 ALA A N 1
ATOM 1761 C CA . ALA A 1 230 ? -4.153 -14.744 13.250 1.00 36.78 230 ALA A CA 1
ATOM 1762 C C . ALA A 1 230 ? -2.799 -15.467 13.434 1.00 36.78 230 ALA A C 1
ATOM 1764 O O . ALA A 1 230 ? -2.302 -16.153 12.544 1.00 36.78 230 ALA A O 1
ATOM 1765 N N . GLY A 1 231 ? -2.263 -15.412 14.658 1.00 30.11 231 GLY A N 1
ATOM 1766 C CA . GLY A 1 231 ? -1.246 -16.335 15.164 1.00 30.11 231 GLY A CA 1
ATOM 1767 C C . GLY A 1 231 ? -1.794 -17.094 16.373 1.00 30.11 231 GLY A C 1
ATOM 1768 O O . GLY A 1 231 ? -2.286 -16.480 17.318 1.00 30.11 231 GLY A O 1
ATOM 1769 N N . ARG A 1 232 ? -1.742 -18.433 16.342 1.00 31.52 232 ARG A N 1
ATOM 1770 C CA . ARG A 1 232 ? -2.146 -19.297 17.466 1.00 31.52 232 ARG A CA 1
ATOM 1771 C C . ARG A 1 232 ? -1.391 -18.901 18.738 1.00 31.52 232 ARG A C 1
ATOM 1773 O O . ARG A 1 232 ? -0.171 -18.752 18.709 1.00 31.52 232 ARG A O 1
ATOM 1780 N N . ARG A 1 233 ? -2.116 -18.802 19.860 1.00 29.28 233 ARG A N 1
ATOM 1781 C CA . ARG A 1 233 ? -1.539 -18.696 21.208 1.00 29.28 233 ARG A CA 1
ATOM 1782 C C . ARG A 1 233 ? -0.593 -19.878 21.428 1.00 29.28 233 ARG A C 1
ATOM 1784 O O . ARG A 1 233 ? -1.052 -21.014 21.515 1.00 29.28 233 ARG A O 1
ATOM 1791 N N . LEU A 1 234 ? 0.707 -19.621 21.531 1.00 28.78 234 LEU A N 1
ATOM 1792 C CA . LEU A 1 234 ? 1.622 -20.598 22.111 1.00 28.78 234 LEU A CA 1
ATOM 1793 C C . LEU A 1 234 ? 1.390 -20.587 23.622 1.00 28.78 234 LEU A C 1
ATOM 1795 O O . LEU A 1 234 ? 1.542 -19.561 24.282 1.00 28.78 234 LEU A O 1
ATOM 1799 N N . ALA A 1 235 ? 0.951 -21.726 24.152 1.00 27.86 235 ALA A N 1
ATOM 1800 C CA . ALA A 1 235 ? 0.823 -21.946 25.581 1.00 27.86 235 ALA A CA 1
ATOM 1801 C C . ALA A 1 235 ? 2.199 -21.783 26.249 1.00 27.86 235 ALA A C 1
ATOM 1803 O O . ALA A 1 235 ? 3.182 -22.394 25.830 1.00 27.86 235 ALA A O 1
ATOM 1804 N N . ASN A 1 236 ? 2.258 -20.955 27.292 1.00 27.72 236 ASN A N 1
ATOM 1805 C CA . ASN A 1 236 ? 3.432 -20.786 28.143 1.00 27.72 236 ASN A CA 1
ATOM 1806 C C . ASN A 1 236 ? 3.758 -22.104 28.864 1.00 27.72 236 ASN A C 1
ATOM 1808 O O . ASN A 1 236 ? 3.200 -22.396 29.922 1.00 27.72 236 ASN A O 1
ATOM 1812 N N . GLY A 1 237 ? 4.698 -22.878 28.324 1.00 26.44 237 GLY A N 1
ATOM 1813 C CA . GLY A 1 237 ? 5.387 -23.936 29.057 1.00 26.44 237 GLY A CA 1
ATOM 1814 C C . GLY A 1 237 ? 6.393 -23.327 30.031 1.00 26.44 237 GLY A C 1
ATOM 1815 O O . GLY A 1 237 ? 7.562 -23.163 29.700 1.00 26.44 237 GLY A O 1
ATOM 1816 N N . ARG A 1 238 ? 5.943 -22.967 31.239 1.00 27.31 238 ARG A N 1
ATOM 1817 C CA . ARG A 1 238 ? 6.839 -22.727 32.379 1.00 27.31 238 ARG A CA 1
ATOM 1818 C C . ARG A 1 238 ? 7.288 -24.084 32.923 1.00 27.31 238 ARG A C 1
ATOM 1820 O O . ARG A 1 238 ? 6.604 -24.654 33.768 1.00 27.31 238 ARG A O 1
ATOM 1827 N N . SER A 1 239 ? 8.430 -24.596 32.472 1.00 27.92 239 SER A N 1
ATOM 1828 C CA . SER A 1 239 ? 9.149 -25.624 33.227 1.00 27.92 239 SER A CA 1
ATOM 1829 C C . SER A 1 239 ? 9.843 -24.948 34.409 1.00 27.92 239 SER A C 1
ATOM 1831 O O . SER A 1 239 ? 10.809 -24.203 34.235 1.00 27.92 239 SER A O 1
ATOM 1833 N N . ARG A 1 240 ? 9.300 -25.174 35.609 1.00 27.00 240 ARG A N 1
ATOM 1834 C CA . ARG A 1 240 ? 10.001 -24.956 36.876 1.00 27.00 240 ARG A CA 1
ATOM 1835 C C . ARG A 1 240 ? 11.277 -25.798 36.851 1.00 27.00 240 ARG A C 1
ATOM 1837 O O . ARG A 1 240 ? 11.196 -27.009 36.677 1.00 27.00 240 ARG A O 1
ATOM 1844 N N . LEU A 1 241 ? 12.430 -25.156 36.992 1.00 29.77 241 LEU A N 1
ATOM 1845 C CA . LEU A 1 241 ? 13.628 -25.827 37.477 1.00 29.77 241 LEU A CA 1
ATOM 1846 C C . LEU A 1 241 ? 13.512 -25.815 39.000 1.00 29.77 241 LEU A C 1
ATOM 1848 O O . LEU A 1 241 ? 13.759 -24.789 39.633 1.00 29.77 241 LEU A O 1
ATOM 1852 N N . ASP A 1 242 ? 13.021 -26.929 39.536 1.00 28.58 242 ASP A N 1
ATOM 1853 C CA . ASP A 1 242 ? 13.136 -27.249 40.951 1.00 28.58 242 ASP A CA 1
ATOM 1854 C C . ASP A 1 242 ? 14.572 -27.687 41.266 1.00 28.58 242 ASP A C 1
ATOM 1856 O O . ASP A 1 242 ? 15.319 -28.182 40.422 1.00 28.58 242 ASP A O 1
ATOM 1860 N N . SER A 1 243 ? 14.922 -27.418 42.512 1.00 31.09 243 SER A N 1
ATOM 1861 C CA . SER A 1 243 ? 16.195 -27.591 43.189 1.00 31.09 243 SER A CA 1
ATOM 1862 C C . SER A 1 243 ? 16.676 -29.045 43.226 1.00 31.09 243 SER A C 1
ATOM 1864 O O . SER A 1 243 ? 15.889 -29.953 43.495 1.00 31.09 243 SER A O 1
ATOM 1866 N N . GLY A 1 244 ? 17.986 -29.223 43.056 1.00 31.45 244 GLY A N 1
ATOM 1867 C CA . GLY A 1 244 ? 18.750 -30.448 43.292 1.00 31.45 244 GLY A CA 1
ATOM 1868 C C . GLY A 1 244 ? 20.226 -30.163 43.096 1.00 31.45 244 GLY A C 1
ATOM 1869 O O . GLY A 1 244 ? 20.585 -29.847 41.942 1.00 31.45 244 GLY A O 1
#

Secondary structure (DSSP, 8-state):
-------SS-------PPPPP-TT---BHHHHHHHHHH-HHHHHHHHTHHHHHHHHHHHHHHGGGTT--HHHHHHHHHHHHHHHHHHHHHHHHHHHHHH-HHHHHHHHHHHHHHHHHHHHHHHHHHTS-GGGSPPPB--HHHHHHHHHHHHHHH-TT-GGGG-------STTHHHHHHHHHHHHHHHHHHH--GGGT-S---------SSSTTS-------SSSGGG-S---------------

pLDDT: mean 78.6, std 22.55, range [26.44, 98.31]

Foldseek 3Di:
DDDDDDDPADDDDDDDFDFDDDPQAAFFLQLLLVLLVVALVSLCSHHVVLLVLLVVLLVVVVVVLPPDDPVVNVVSVVLSVLSVLLSVLLVVLSVCSRPPSLLSNLLSQLSVVLQQVVLVVVCVVVVHHSVPDDGDGQRSVLVSLLSSCSCLLQDPPDPCVVDDDDDPDPPSNVSSVSSNQSSSLSSLCSPDDDCSSDDDRDDDDDDPPPCPPRPPPDDDHHDPSRRCSDDDDDDDPPDDPDDD